Protein AF-A0AAF1C5L7-F1 (afdb_monomer_lite)

Structure (mmCIF, N/CA/C/O backbone):
data_AF-A0AAF1C5L7-F1
#
_entry.id   AF-A0AAF1C5L7-F1
#
loop_
_atom_site.group_PDB
_atom_site.id
_atom_site.type_symbol
_atom_site.label_atom_id
_atom_site.label_alt_id
_atom_site.label_comp_id
_atom_site.label_asym_id
_atom_site.label_entity_id
_atom_site.label_seq_id
_atom_site.pdbx_PDB_ins_code
_atom_site.Cartn_x
_atom_site.Cartn_y
_atom_site.Cartn_z
_atom_site.occupancy
_atom_site.B_iso_or_equiv
_atom_site.auth_seq_id
_atom_site.auth_comp_id
_atom_site.auth_asym_id
_atom_site.auth_atom_id
_atom_site.pdbx_PDB_model_num
ATOM 1 N N . MET A 1 1 ? -13.880 11.713 33.605 1.00 34.78 1 MET A N 1
ATOM 2 C CA . MET A 1 1 ? -14.494 11.224 32.348 1.00 34.78 1 MET A CA 1
ATOM 3 C C . MET A 1 1 ? -14.586 9.709 32.441 1.00 34.78 1 MET A C 1
ATOM 5 O O . MET A 1 1 ? -13.653 9.141 33.002 1.00 34.78 1 MET A O 1
ATOM 9 N N . PRO A 1 2 ? -15.668 9.052 31.984 1.00 37.34 2 PRO A N 1
ATOM 10 C CA . PRO A 1 2 ? -15.727 7.595 31.983 1.00 37.34 2 PRO A CA 1
ATOM 11 C C . PRO A 1 2 ? -14.591 7.070 31.103 1.00 37.34 2 PRO A C 1
ATOM 13 O O . PRO A 1 2 ? -14.470 7.461 29.943 1.00 37.34 2 PRO A O 1
ATOM 16 N N . SER A 1 3 ? -13.732 6.244 31.689 1.00 38.84 3 SER A N 1
ATOM 17 C CA . SER A 1 3 ? -12.714 5.485 30.974 1.00 38.84 3 SER A CA 1
ATOM 18 C C . SER A 1 3 ? -13.439 4.368 30.230 1.00 38.84 3 SER A C 1
ATOM 20 O O . SER A 1 3 ? -13.769 3.340 30.820 1.00 38.84 3 SER A O 1
ATOM 22 N N . TYR A 1 4 ? -13.784 4.598 28.966 1.00 52.97 4 TYR A N 1
ATOM 23 C CA . TYR A 1 4 ? -14.197 3.506 28.096 1.00 52.97 4 TYR A CA 1
ATOM 24 C C . TYR A 1 4 ? -12.929 2.719 27.767 1.00 52.97 4 TYR A C 1
ATOM 26 O O . TYR A 1 4 ? -12.034 3.242 27.103 1.00 52.97 4 TYR A O 1
ATOM 34 N N . ALA A 1 5 ? -12.811 1.502 28.298 1.00 55.19 5 ALA A N 1
ATOM 35 C CA . ALA A 1 5 ? -11.724 0.603 27.942 1.00 55.19 5 ALA A CA 1
ATOM 36 C C . ALA A 1 5 ? -11.923 0.186 26.477 1.00 55.19 5 ALA A C 1
ATOM 38 O O . ALA A 1 5 ? -12.687 -0.724 26.178 1.00 55.19 5 ALA A O 1
ATOM 39 N N . GLN A 1 6 ? -11.291 0.916 25.561 1.00 70.12 6 GLN A N 1
ATOM 40 C CA . GLN A 1 6 ? -11.393 0.671 24.125 1.00 70.12 6 GLN A CA 1
ATOM 41 C C . GLN A 1 6 ? -10.757 -0.685 23.816 1.00 70.12 6 GLN A C 1
ATOM 43 O O . GLN A 1 6 ? -9.596 -0.917 24.158 1.00 70.12 6 GLN A O 1
ATOM 48 N N . SER A 1 7 ? -11.514 -1.588 23.191 1.00 73.50 7 SER A N 1
ATOM 49 C CA . SER A 1 7 ? -11.036 -2.941 22.907 1.00 73.50 7 SER A CA 1
ATOM 50 C C . SER A 1 7 ? -11.344 -3.383 21.478 1.00 73.50 7 SER A C 1
ATOM 52 O O . SER A 1 7 ? -12.340 -2.992 20.858 1.00 73.50 7 SER A O 1
ATOM 54 N N . VAL A 1 8 ? -10.458 -4.220 20.937 1.00 76.06 8 VAL A N 1
ATOM 55 C CA . VAL A 1 8 ? -10.750 -5.017 19.745 1.00 76.06 8 VAL A CA 1
ATOM 56 C C . VAL A 1 8 ? -11.641 -6.161 20.193 1.00 76.06 8 VAL A C 1
ATOM 58 O O . VAL A 1 8 ? -11.248 -6.958 21.040 1.00 76.06 8 VAL A O 1
ATOM 61 N N . ILE A 1 9 ? -12.826 -6.250 19.598 1.00 79.00 9 ILE A N 1
ATOM 62 C CA . ILE A 1 9 ? -13.784 -7.325 19.869 1.00 79.00 9 ILE A CA 1
ATOM 63 C C . ILE A 1 9 ? -13.274 -8.631 19.249 1.00 79.00 9 ILE A C 1
ATOM 65 O O . ILE A 1 9 ? -13.389 -9.689 19.854 1.00 79.00 9 ILE A O 1
ATOM 69 N N . GLY A 1 10 ? -12.703 -8.546 18.041 1.00 83.75 10 GLY A N 1
ATOM 70 C CA . GLY A 1 10 ? -12.151 -9.664 17.275 1.00 83.75 10 GLY A CA 1
ATOM 71 C C . GLY A 1 10 ? -12.496 -9.575 15.787 1.00 83.75 10 GLY A C 1
ATOM 72 O O . GLY A 1 10 ? -12.878 -8.508 15.285 1.00 83.75 10 GLY A O 1
ATOM 73 N N . VAL A 1 11 ? -12.348 -10.694 15.076 1.00 85.50 11 VAL A N 1
ATOM 74 C CA . VAL A 1 11 ? -12.507 -10.763 13.614 1.00 85.50 11 VAL A CA 1
ATOM 75 C C . VAL A 1 11 ? -13.746 -11.576 13.245 1.00 85.50 11 VAL A C 1
ATOM 77 O O . VAL A 1 11 ? -13.971 -12.652 13.791 1.00 85.50 11 VAL A O 1
ATOM 80 N N . LYS A 1 12 ? -14.558 -11.071 12.312 1.00 85.81 12 LYS A N 1
ATOM 81 C CA . LYS A 1 12 ? -15.685 -11.808 11.719 1.00 85.81 12 LYS A CA 1
ATOM 82 C C . LYS A 1 12 ? -15.909 -11.374 10.277 1.00 85.81 12 LYS A C 1
ATOM 84 O O . LYS A 1 12 ? -15.857 -10.181 9.981 1.00 85.81 12 LYS A O 1
ATOM 89 N N . ASP A 1 13 ? -16.159 -12.321 9.374 1.00 86.12 13 ASP A N 1
ATOM 90 C CA . ASP A 1 13 ? -16.450 -12.063 7.952 1.00 86.12 13 ASP A CA 1
ATOM 91 C C . ASP A 1 13 ? -15.453 -11.090 7.302 1.00 86.12 13 ASP A C 1
ATOM 93 O O . ASP A 1 13 ? -15.838 -10.124 6.623 1.00 86.12 13 ASP A O 1
ATOM 97 N N . ASN A 1 14 ? -14.166 -11.322 7.580 1.00 84.62 14 ASN A N 1
ATOM 98 C CA . ASN A 1 14 ? -13.047 -10.515 7.109 1.00 84.62 14 ASN A CA 1
ATOM 99 C C . ASN A 1 14 ? -13.075 -9.040 7.558 1.00 84.62 14 ASN A C 1
ATOM 101 O O . ASN A 1 14 ? -12.669 -8.128 6.830 1.00 84.62 14 ASN A O 1
ATOM 105 N N . LYS A 1 15 ? -13.614 -8.783 8.750 1.00 88.12 15 LYS A N 1
ATOM 106 C CA . LYS A 1 15 ? -13.676 -7.451 9.351 1.00 88.12 15 LYS A CA 1
ATOM 107 C C . LYS A 1 15 ? -13.184 -7.502 10.786 1.00 88.12 15 LYS A C 1
ATOM 109 O O . LYS A 1 15 ? -13.557 -8.407 11.527 1.00 88.12 15 LYS A O 1
ATOM 114 N N . VAL A 1 16 ? -12.397 -6.502 11.173 1.00 89.88 16 VAL A N 1
ATOM 115 C CA . VAL A 1 16 ? -12.038 -6.261 12.577 1.00 89.88 16 VAL A CA 1
ATOM 116 C C . VAL A 1 16 ? -13.094 -5.355 13.181 1.00 89.88 16 VAL A C 1
ATOM 118 O O . VAL A 1 16 ? -13.446 -4.331 12.588 1.00 89.88 16 VAL A O 1
ATOM 121 N N . TYR A 1 17 ? -13.596 -5.727 14.350 1.00 91.12 17 TYR A N 1
ATOM 122 C CA . TYR A 1 17 ? -14.575 -4.942 15.086 1.00 91.12 17 TYR A CA 1
ATOM 123 C C . TYR A 1 17 ? -13.945 -4.329 16.335 1.00 91.12 17 TYR A C 1
ATOM 125 O O . TYR A 1 17 ? -13.228 -5.002 17.073 1.00 91.12 17 TYR A O 1
ATOM 133 N N . PHE A 1 18 ? -14.256 -3.058 16.574 1.00 91.50 18 PHE A N 1
ATOM 134 C CA . PHE A 1 18 ? -13.851 -2.294 17.753 1.00 91.50 18 PHE A CA 1
ATOM 135 C C . PHE A 1 18 ? -15.106 -1.897 18.531 1.00 91.50 18 PHE A C 1
ATOM 137 O O . PHE A 1 18 ? -16.104 -1.517 17.905 1.00 91.50 18 PHE A O 1
ATOM 144 N N . ASN A 1 19 ? -15.068 -1.972 19.862 1.00 89.94 19 ASN A N 1
ATOM 145 C CA . ASN A 1 19 ? -16.135 -1.454 20.721 1.00 89.94 19 ASN A CA 1
ATOM 146 C C . ASN A 1 19 ? -15.632 -0.340 21.637 1.00 89.94 19 ASN A C 1
ATOM 148 O O . ASN A 1 19 ? -14.444 -0.013 21.659 1.00 89.94 19 ASN A O 1
ATOM 152 N N . ASP A 1 20 ? -16.585 0.205 22.397 1.00 88.56 20 ASP A N 1
ATOM 153 C CA . ASP A 1 20 ? -16.345 1.145 23.487 1.00 88.56 20 ASP A CA 1
ATOM 154 C C . ASP A 1 20 ? -15.491 2.346 23.031 1.00 88.56 20 ASP A C 1
ATOM 156 O O . ASP A 1 20 ? -14.746 2.965 23.789 1.00 88.56 20 ASP A O 1
ATOM 160 N N . LEU A 1 21 ? -15.633 2.699 21.749 1.00 91.25 21 LEU A N 1
ATOM 161 C CA . LEU A 1 21 ? -15.127 3.933 21.175 1.00 91.25 21 LEU A CA 1
ATOM 162 C C . LEU A 1 21 ? -16.041 5.091 21.576 1.00 91.25 21 LEU A C 1
ATOM 164 O O . LEU A 1 21 ? -17.216 4.905 21.897 1.00 91.25 21 LEU A O 1
ATOM 168 N N . ILE A 1 22 ? -15.522 6.313 21.501 1.00 91.50 22 ILE A N 1
ATOM 169 C CA . ILE A 1 22 ? -16.333 7.507 21.730 1.00 91.50 22 ILE A CA 1
ATOM 170 C C . ILE A 1 22 ? -17.386 7.579 20.607 1.00 91.50 22 ILE A C 1
ATOM 172 O O . ILE A 1 22 ? -17.013 7.564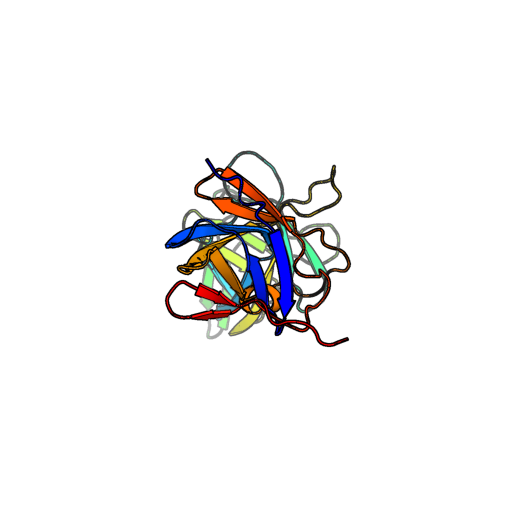 19.427 1.00 91.50 22 ILE A O 1
ATOM 176 N N . PRO A 1 23 ? -18.693 7.634 20.932 1.00 92.75 23 PRO A N 1
ATOM 177 C CA . PRO A 1 23 ? -19.747 7.683 19.927 1.00 92.75 23 PRO A CA 1
ATOM 178 C C . PRO A 1 23 ? -19.567 8.825 18.927 1.00 92.75 23 PRO A C 1
ATOM 180 O O . PRO A 1 23 ? -19.085 9.902 19.278 1.00 92.75 23 PRO A O 1
ATOM 183 N N . GLU A 1 24 ? -19.961 8.579 17.676 1.00 91.56 24 GLU A N 1
ATOM 184 C CA . GLU A 1 24 ? -19.929 9.554 16.571 1.00 91.56 24 GLU A CA 1
ATOM 185 C C . GLU A 1 24 ? -18.549 10.163 16.257 1.00 91.56 24 GLU A C 1
ATOM 187 O O . GLU A 1 24 ? -18.449 11.100 15.464 1.00 91.56 24 GLU A O 1
ATOM 192 N N . THR A 1 25 ? -17.476 9.613 16.828 1.00 93.50 25 THR A N 1
ATOM 193 C CA . THR A 1 25 ? -16.109 10.122 16.678 1.00 93.50 25 THR A CA 1
ATOM 194 C C . THR A 1 25 ? -15.377 9.451 15.517 1.00 93.50 25 THR A C 1
ATOM 196 O O . THR A 1 25 ? -15.570 8.264 15.229 1.00 93.50 25 THR A O 1
ATOM 199 N N . GLU A 1 26 ? -14.523 10.221 14.842 1.00 95.31 26 GLU A N 1
ATOM 200 C CA . GLU A 1 26 ? -13.643 9.725 13.786 1.00 95.31 26 GLU A CA 1
ATOM 201 C C . GLU A 1 26 ? -12.348 9.136 14.351 1.00 95.31 26 GLU A C 1
ATOM 203 O O . GLU A 1 26 ? -11.715 9.686 15.254 1.00 95.31 26 GLU A O 1
ATOM 208 N N . TYR A 1 27 ? -11.928 8.031 13.748 1.00 94.38 27 TYR A N 1
ATOM 209 C CA . TYR A 1 27 ? -10.702 7.313 14.053 1.00 94.38 27 TYR A CA 1
ATOM 210 C C . TYR A 1 27 ? -9.917 7.049 12.769 1.00 94.38 27 TYR A C 1
ATOM 212 O O . TYR A 1 27 ? -10.459 7.049 11.659 1.00 94.38 27 TYR A O 1
ATOM 220 N N . LYS A 1 28 ? -8.625 6.783 12.923 1.00 92.38 28 LYS A N 1
ATOM 221 C CA . LYS A 1 28 ? -7.739 6.337 11.849 1.00 92.38 28 LYS A CA 1
ATOM 222 C C . LYS A 1 28 ? -7.158 4.985 12.239 1.00 92.38 28 LYS A C 1
ATOM 224 O O . LYS A 1 28 ? -6.732 4.805 13.373 1.00 92.38 28 LYS A O 1
ATOM 229 N N . VAL A 1 29 ? -7.137 4.046 11.310 1.00 89.00 29 VAL A N 1
ATOM 230 C CA . VAL A 1 29 ? -6.348 2.8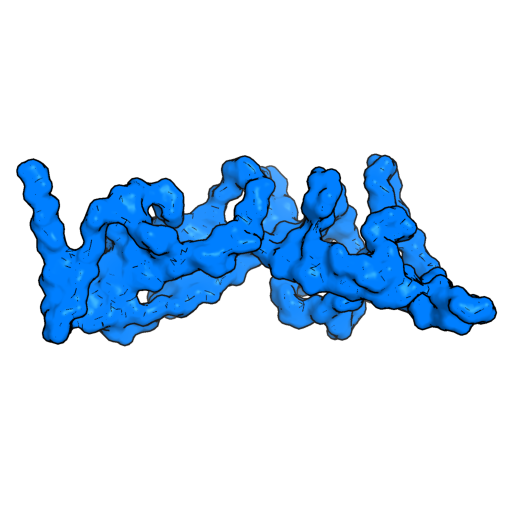22 11.421 1.00 89.00 29 VAL A CA 1
ATOM 231 C C . VAL A 1 29 ? -5.113 2.994 10.566 1.00 89.00 29 VAL A C 1
ATOM 233 O O . VAL A 1 29 ? -5.234 3.255 9.370 1.00 89.00 29 VAL A O 1
ATOM 236 N N . GLU A 1 30 ? -3.954 2.824 11.179 1.00 85.69 30 GLU A N 1
ATOM 237 C CA . GLU A 1 30 ? -2.668 2.769 10.504 1.00 85.69 30 GLU A CA 1
ATOM 238 C C . GLU A 1 30 ? -2.182 1.325 10.460 1.00 85.69 30 GLU A C 1
ATOM 240 O O . GLU A 1 30 ? -2.202 0.625 11.471 1.00 85.69 30 GLU A O 1
ATOM 245 N N . GLN A 1 31 ? -1.750 0.888 9.283 1.00 79.06 31 GLN A N 1
ATOM 246 C CA . GLN A 1 31 ? -0.975 -0.331 9.099 1.00 79.06 31 GLN A CA 1
ATOM 247 C C . GLN A 1 31 ? 0.411 0.078 8.615 1.00 79.06 31 GLN A C 1
ATOM 249 O O . GLN A 1 31 ? 0.532 0.605 7.506 1.00 79.06 31 GLN A O 1
ATOM 254 N N . THR A 1 32 ? 1.440 -0.163 9.422 1.00 74.12 32 THR A N 1
ATOM 255 C CA . THR A 1 32 ? 2.833 0.012 8.989 1.00 74.12 32 THR A CA 1
ATOM 256 C C . THR A 1 32 ? 3.352 -1.256 8.315 1.00 74.12 32 THR A C 1
ATOM 258 O O . THR A 1 32 ? 2.782 -2.342 8.479 1.00 74.12 32 THR A O 1
ATOM 261 N N . GLY A 1 33 ? 4.423 -1.131 7.527 1.00 65.38 33 GLY A N 1
ATOM 262 C CA . GLY A 1 33 ? 4.977 -2.275 6.798 1.00 65.38 33 GLY A CA 1
ATOM 263 C C . GLY A 1 33 ? 4.125 -2.696 5.595 1.00 65.38 33 GLY A C 1
ATOM 264 O O . GLY A 1 33 ? 4.262 -3.812 5.105 1.00 65.38 33 GLY A O 1
ATOM 265 N N . TYR A 1 34 ? 3.212 -1.839 5.129 1.00 67.94 34 TYR A N 1
ATOM 266 C CA . TYR A 1 34 ? 2.314 -2.146 4.021 1.00 67.94 34 TYR A CA 1
ATOM 267 C C . TYR A 1 34 ? 3.064 -2.178 2.680 1.00 67.94 34 TYR A C 1
ATOM 269 O O . TYR A 1 34 ? 3.765 -1.228 2.319 1.00 67.94 34 TYR A O 1
ATOM 277 N N . ILE A 1 35 ? 2.841 -3.249 1.912 1.00 65.94 35 ILE A N 1
ATOM 278 C CA . ILE A 1 35 ? 3.377 -3.431 0.559 1.00 65.94 35 ILE A CA 1
ATOM 279 C C . ILE A 1 35 ? 2.395 -2.811 -0.432 1.00 65.94 35 ILE A C 1
ATOM 281 O O . ILE A 1 35 ? 1.227 -3.206 -0.515 1.00 65.94 35 ILE A O 1
ATOM 285 N N . LYS A 1 36 ? 2.859 -1.820 -1.194 1.00 67.56 36 LYS A N 1
ATOM 286 C CA . LYS A 1 36 ? 2.067 -1.249 -2.288 1.00 67.56 36 LYS A CA 1
ATOM 287 C C . LYS A 1 36 ? 2.253 -2.134 -3.516 1.00 67.56 36 LYS A C 1
ATOM 289 O O . LYS A 1 36 ? 3.352 -2.611 -3.767 1.00 67.56 36 LYS A O 1
ATOM 294 N N . THR A 1 37 ? 1.188 -2.345 -4.281 1.00 70.00 37 THR A N 1
ATOM 295 C CA . THR A 1 37 ? 1.230 -3.130 -5.520 1.00 70.00 37 THR A CA 1
ATOM 296 C C . THR A 1 37 ? 0.567 -2.356 -6.642 1.00 70.00 37 THR A C 1
ATOM 298 O O . THR A 1 37 ? -0.441 -1.678 -6.413 1.00 70.00 37 THR A O 1
ATOM 301 N N . ARG A 1 38 ? 1.084 -2.470 -7.863 1.00 73.69 38 ARG A N 1
ATOM 302 C CA . ARG A 1 38 ? 0.489 -1.821 -9.034 1.00 73.69 38 ARG A CA 1
ATOM 303 C C . ARG A 1 38 ? 0.696 -2.665 -10.274 1.00 73.69 38 ARG A C 1
ATOM 305 O O . ARG A 1 38 ? 1.798 -3.129 -10.535 1.00 73.69 38 ARG A O 1
ATOM 312 N N . THR A 1 39 ? -0.364 -2.771 -11.061 1.00 80.81 39 THR A N 1
ATOM 313 C CA . THR A 1 39 ? -0.285 -3.273 -12.425 1.00 80.81 39 THR A CA 1
ATOM 314 C C . THR A 1 39 ? 0.130 -2.133 -13.347 1.00 80.81 39 THR A C 1
ATOM 316 O O . THR A 1 39 ? -0.511 -1.080 -13.388 1.00 80.81 39 THR A O 1
ATOM 319 N N . VAL A 1 40 ? 1.230 -2.336 -14.051 1.00 84.00 40 VAL A N 1
ATOM 320 C CA . VAL A 1 40 ? 1.848 -1.390 -14.976 1.00 84.00 40 VAL A CA 1
ATOM 321 C C . VAL A 1 40 ? 2.025 -2.071 -16.324 1.00 84.00 40 VAL A C 1
ATOM 323 O O . VAL A 1 40 ? 2.074 -3.293 -16.410 1.00 84.00 40 VAL A O 1
ATOM 326 N N . THR A 1 41 ? 2.052 -1.299 -17.402 1.00 89.62 41 THR A N 1
ATOM 327 C CA . THR A 1 41 ? 2.230 -1.831 -18.758 1.00 89.62 41 THR A CA 1
ATOM 328 C C . THR A 1 41 ? 3.410 -1.133 -19.394 1.00 89.62 41 THR A C 1
ATOM 330 O O . THR A 1 41 ? 3.534 0.089 -19.286 1.00 89.62 41 THR A O 1
ATOM 333 N N . ALA A 1 42 ? 4.290 -1.928 -19.988 1.00 89.50 42 ALA A N 1
ATOM 334 C CA . ALA A 1 42 ? 5.428 -1.423 -20.722 1.00 89.50 42 ALA A CA 1
ATOM 335 C C . ALA A 1 42 ? 4.976 -0.758 -22.023 1.00 89.50 42 ALA A C 1
ATOM 337 O O . ALA A 1 42 ? 3.947 -1.113 -22.602 1.00 89.50 42 ALA A O 1
ATOM 338 N N . ASP A 1 43 ? 5.746 0.212 -22.490 1.00 90.12 43 ASP A N 1
ATOM 339 C CA . ASP A 1 43 ? 5.545 0.787 -23.809 1.00 90.12 43 ASP A CA 1
ATOM 340 C C . ASP A 1 43 ? 6.061 -0.148 -24.920 1.00 90.12 43 ASP A C 1
ATOM 342 O O . ASP A 1 43 ? 6.490 -1.283 -24.689 1.00 90.12 43 ASP A O 1
ATOM 346 N N . GLN A 1 44 ? 6.016 0.341 -26.156 1.00 90.00 44 GLN A N 1
ATOM 347 C CA . GLN A 1 44 ? 6.489 -0.362 -27.347 1.00 90.00 44 GLN A CA 1
ATOM 348 C C . GLN A 1 44 ? 7.991 -0.702 -27.360 1.00 90.00 44 GLN A C 1
ATOM 350 O O . GLN A 1 44 ? 8.418 -1.494 -28.195 1.00 90.00 44 GLN A O 1
ATOM 355 N N . CYS A 1 45 ? 8.788 -0.122 -26.461 1.00 86.81 45 CYS A N 1
ATOM 356 C CA . CYS A 1 45 ? 10.205 -0.432 -26.283 1.00 86.81 45 CYS A CA 1
ATOM 357 C C . CYS A 1 45 ? 10.479 -1.291 -25.038 1.00 86.81 45 CYS A C 1
ATOM 359 O O . CYS A 1 45 ? 11.643 -1.528 -24.719 1.00 86.81 45 CYS A O 1
ATOM 361 N N . GLY A 1 46 ? 9.448 -1.735 -24.311 1.00 86.75 46 GLY A N 1
ATOM 362 C CA . GLY A 1 46 ? 9.641 -2.450 -23.049 1.00 86.75 46 GLY A CA 1
ATOM 363 C C . GLY A 1 46 ? 9.999 -1.525 -21.876 1.00 86.75 46 GLY A C 1
ATOM 364 O O . GLY A 1 46 ? 10.553 -1.985 -20.882 1.00 86.75 46 GLY A O 1
ATOM 365 N N . LEU A 1 47 ? 9.708 -0.220 -21.964 1.00 86.38 47 LEU A N 1
ATOM 366 C CA . LEU A 1 47 ? 9.943 0.739 -20.882 1.00 86.38 47 LEU A CA 1
ATOM 367 C C . LEU A 1 47 ? 8.654 0.974 -20.087 1.00 86.38 47 LEU A C 1
ATOM 369 O O . LEU A 1 47 ? 7.612 1.329 -20.637 1.00 86.38 47 LEU A O 1
ATOM 373 N N . ILE A 1 48 ? 8.719 0.830 -18.767 1.00 85.56 48 ILE A N 1
ATOM 374 C CA . ILE A 1 48 ? 7.609 1.150 -17.867 1.00 85.56 48 ILE A CA 1
ATOM 375 C C . ILE A 1 48 ? 7.820 2.554 -17.304 1.00 85.56 48 ILE A C 1
ATOM 377 O O . ILE A 1 48 ? 8.858 2.837 -16.713 1.00 85.56 48 ILE A O 1
ATOM 381 N N . LYS A 1 49 ? 6.809 3.422 -17.425 1.00 85.38 49 LYS A N 1
ATOM 382 C CA . LYS A 1 49 ? 6.764 4.743 -16.778 1.00 85.38 49 LYS A CA 1
ATOM 383 C C . LYS A 1 49 ? 5.748 4.739 -15.637 1.00 85.38 49 LYS A C 1
ATOM 385 O O . LYS A 1 49 ? 4.584 4.399 -15.837 1.00 85.38 49 LYS A O 1
ATOM 390 N N . MET A 1 50 ? 6.154 5.197 -14.459 1.00 78.88 50 MET A N 1
ATOM 391 C CA . MET A 1 50 ? 5.297 5.308 -13.274 1.00 78.88 50 MET A CA 1
ATOM 392 C C . MET A 1 50 ? 5.351 6.719 -12.692 1.00 78.88 50 MET A C 1
ATOM 394 O O . MET A 1 50 ? 6.349 7.418 -12.845 1.00 78.88 50 MET A O 1
ATOM 398 N N . SER A 1 51 ? 4.280 7.147 -12.018 1.00 73.31 51 SER A N 1
ATOM 399 C CA . SER A 1 51 ? 4.272 8.430 -11.299 1.00 73.31 51 SER A CA 1
ATOM 400 C C . SER A 1 51 ? 5.288 8.404 -10.162 1.00 73.31 51 SER A C 1
ATOM 402 O O . SER A 1 51 ? 5.441 7.358 -9.535 1.00 73.31 51 SER A O 1
ATOM 404 N N . ASN A 1 52 ? 5.921 9.541 -9.866 1.00 60.78 52 ASN A N 1
ATOM 405 C CA . ASN A 1 52 ? 6.786 9.733 -8.698 1.00 60.78 52 ASN A CA 1
ATOM 406 C C . ASN A 1 52 ? 6.040 10.277 -7.459 1.00 60.78 52 ASN A C 1
ATOM 408 O O . ASN A 1 52 ? 6.553 10.183 -6.348 1.00 60.78 52 ASN A O 1
ATOM 412 N N . THR A 1 53 ? 4.818 10.800 -7.623 1.00 55.44 53 THR A N 1
ATOM 413 C CA . THR A 1 53 ? 3.961 11.304 -6.526 1.00 55.44 53 THR A CA 1
ATOM 414 C C . THR A 1 53 ? 3.284 10.195 -5.732 1.00 55.44 53 THR A C 1
ATOM 416 O O . THR A 1 53 ? 2.592 10.448 -4.748 1.00 55.44 53 THR A O 1
ATOM 419 N N . ASP A 1 54 ? 3.487 8.953 -6.155 1.00 52.16 54 ASP A N 1
ATOM 420 C CA . ASP A 1 54 ? 2.900 7.751 -5.593 1.00 52.16 54 ASP A CA 1
ATOM 421 C C . ASP A 1 54 ? 3.520 7.368 -4.235 1.00 52.16 54 ASP A C 1
ATOM 423 O O . ASP A 1 54 ? 3.743 6.190 -4.003 1.00 52.16 54 ASP A O 1
ATOM 427 N N . SER A 1 55 ? 3.753 8.332 -3.330 1.00 44.84 55 SER A N 1
ATOM 428 C CA . SER A 1 55 ? 4.277 8.159 -1.961 1.00 44.84 55 SER A CA 1
ATOM 429 C C . SER A 1 55 ? 5.231 6.976 -1.846 1.00 44.84 55 SER A C 1
ATOM 431 O O . SER A 1 55 ? 4.954 5.996 -1.162 1.00 44.84 55 SER A O 1
ATOM 433 N N . TYR A 1 56 ? 6.331 7.057 -2.576 1.00 49.78 56 TYR A N 1
ATOM 434 C CA . TYR A 1 56 ? 7.496 6.252 -2.267 1.00 49.78 56 TYR A CA 1
ATOM 435 C C . TYR A 1 56 ? 8.266 7.023 -1.195 1.00 49.78 56 TYR A C 1
ATOM 437 O O . TYR A 1 56 ? 8.292 8.259 -1.265 1.00 49.78 56 TYR A O 1
ATOM 445 N N . PRO A 1 57 ? 8.922 6.372 -0.229 1.00 39.22 57 PRO A N 1
ATOM 446 C CA . PRO A 1 57 ? 9.850 7.051 0.670 1.00 39.22 57 PRO A CA 1
ATOM 447 C C . PRO A 1 57 ? 11.125 7.487 -0.087 1.00 39.22 57 PRO A C 1
ATOM 449 O O . PRO A 1 57 ? 12.233 7.179 0.311 1.00 39.22 57 PRO A O 1
ATOM 452 N N . ILE A 1 58 ? 11.000 8.167 -1.233 1.00 39.97 58 ILE A N 1
ATOM 453 C CA . ILE A 1 58 ? 12.113 8.546 -2.120 1.00 39.97 58 ILE A CA 1
ATOM 454 C C . ILE A 1 58 ? 12.843 9.809 -1.635 1.00 39.97 58 ILE A C 1
ATOM 456 O O . ILE A 1 58 ? 13.870 10.171 -2.198 1.00 39.97 58 ILE A O 1
ATOM 460 N N . LEU A 1 59 ? 12.383 10.494 -0.584 1.00 34.66 59 LEU A N 1
ATOM 461 C CA . LEU A 1 59 ? 12.940 11.800 -0.223 1.00 34.66 59 LEU A CA 1
ATOM 462 C C . LEU A 1 59 ? 13.216 11.927 1.274 1.00 34.66 59 LEU A C 1
ATOM 464 O O . LEU A 1 59 ? 12.369 12.388 2.031 1.00 34.66 59 LEU A O 1
ATOM 468 N N . ASN A 1 60 ? 14.416 11.534 1.694 1.00 31.03 60 ASN A N 1
ATOM 469 C CA . ASN A 1 60 ? 15.519 12.447 2.026 1.00 31.03 60 ASN A CA 1
ATOM 470 C C . ASN A 1 60 ? 16.522 11.703 2.915 1.00 31.03 60 ASN A C 1
ATOM 472 O O . ASN A 1 60 ? 16.153 11.193 3.965 1.00 31.03 60 ASN A O 1
ATOM 476 N N . SER A 1 61 ? 17.790 11.708 2.496 1.00 32.19 61 SER A N 1
ATOM 477 C CA . SER A 1 61 ? 18.971 11.218 3.226 1.00 32.19 61 SER A CA 1
ATOM 478 C C . SER A 1 61 ? 18.981 9.727 3.595 1.00 32.19 61 SER A C 1
ATOM 480 O O . SER A 1 61 ? 18.717 9.373 4.737 1.00 32.19 61 SER A O 1
ATOM 482 N N . GLY A 1 62 ? 19.365 8.854 2.664 1.00 34.91 62 GLY A N 1
ATOM 483 C CA . GLY A 1 62 ? 19.652 7.448 2.977 1.00 34.91 62 GLY A CA 1
ATOM 484 C C . GLY A 1 62 ? 19.631 6.575 1.733 1.00 34.91 62 GLY A C 1
ATOM 485 O O . GLY A 1 62 ? 18.822 6.803 0.842 1.00 34.91 62 GLY A O 1
ATOM 486 N N . ASN A 1 63 ? 20.577 5.651 1.632 1.00 44.59 63 ASN A N 1
ATOM 487 C CA . ASN A 1 63 ? 20.823 4.832 0.453 1.00 44.59 63 ASN A CA 1
ATOM 488 C C . ASN A 1 63 ? 19.898 3.604 0.459 1.00 44.59 63 ASN A C 1
ATOM 490 O O . ASN A 1 63 ? 19.618 3.078 1.525 1.00 44.59 63 ASN A O 1
ATOM 494 N N . TYR A 1 64 ? 19.544 3.118 -0.734 1.00 41.91 64 TYR A N 1
ATOM 495 C CA . TYR A 1 64 ? 18.850 1.849 -1.013 1.00 41.91 64 TYR A CA 1
ATOM 496 C C . TYR A 1 64 ? 17.322 1.828 -0.825 1.00 41.91 64 TYR A C 1
ATOM 498 O O . TYR A 1 64 ? 16.767 2.185 0.209 1.00 41.91 64 TYR A O 1
ATOM 506 N N . GLN A 1 65 ? 16.629 1.375 -1.868 1.00 48.41 65 GLN A N 1
ATOM 507 C CA . GLN A 1 65 ? 15.277 0.826 -1.773 1.00 48.41 65 GLN A CA 1
ATOM 508 C C . GLN A 1 65 ? 15.276 -0.527 -2.499 1.00 48.41 65 GLN A C 1
ATOM 510 O O . GLN A 1 65 ? 16.064 -0.712 -3.428 1.00 48.41 65 GLN A O 1
ATOM 515 N N . ASP A 1 66 ? 14.397 -1.446 -2.086 1.00 49.47 66 ASP A N 1
ATOM 516 C CA . ASP A 1 66 ? 14.286 -2.801 -2.652 1.00 49.47 66 ASP A CA 1
ATOM 517 C C . ASP A 1 66 ? 12.921 -3.009 -3.320 1.00 49.47 66 ASP A C 1
ATOM 519 O O . ASP A 1 66 ? 11.864 -2.691 -2.761 1.00 49.47 66 ASP A O 1
ATOM 523 N N . LEU A 1 67 ? 12.936 -3.419 -4.593 1.00 50.84 67 LEU A N 1
ATOM 524 C CA . LEU A 1 67 ? 11.747 -3.495 -5.440 1.00 50.84 67 LEU A CA 1
ATOM 525 C C . LEU A 1 67 ? 11.674 -4.915 -5.920 1.00 50.84 67 LEU A C 1
ATOM 527 O O . LEU A 1 67 ? 12.607 -5.477 -6.488 1.00 50.84 67 LEU A O 1
ATOM 531 N N . TYR A 1 68 ? 10.528 -5.504 -5.643 1.00 52.50 68 TYR A N 1
ATOM 532 C CA . TYR A 1 68 ? 10.342 -6.917 -5.827 1.00 52.50 68 TYR A CA 1
ATOM 533 C C . TYR A 1 68 ? 9.489 -7.138 -7.066 1.00 52.50 68 TYR A C 1
ATOM 535 O O . TYR A 1 68 ? 8.305 -6.774 -7.122 1.00 52.50 68 TYR A O 1
ATOM 543 N N . PHE A 1 69 ? 10.103 -7.747 -8.076 1.00 53.25 69 PHE A N 1
ATOM 544 C CA . PHE A 1 69 ? 9.391 -8.258 -9.237 1.00 53.25 69 PHE A CA 1
ATOM 545 C C . PHE A 1 69 ? 8.963 -9.683 -8.944 1.00 53.25 69 PHE A C 1
ATOM 547 O O . PHE A 1 69 ? 9.642 -10.670 -9.218 1.00 53.25 69 PHE A O 1
ATOM 554 N N . LYS A 1 70 ? 7.774 -9.766 -8.371 1.00 47.97 70 LYS A N 1
ATOM 555 C CA . LYS A 1 70 ? 7.232 -11.012 -7.869 1.00 47.97 70 LYS A CA 1
ATOM 556 C C . LYS A 1 70 ? 6.895 -12.052 -8.935 1.00 47.97 70 LYS A C 1
ATOM 558 O O . LYS A 1 70 ? 6.755 -13.222 -8.617 1.00 47.97 70 LYS A O 1
ATOM 563 N N . GLU A 1 71 ? 6.727 -11.649 -10.189 1.00 50.94 71 GLU A N 1
ATOM 564 C CA . GLU A 1 71 ? 6.311 -12.561 -11.264 1.00 50.94 71 GLU A CA 1
ATOM 565 C C . GLU A 1 71 ? 7.255 -13.754 -11.454 1.00 50.94 71 GLU A C 1
ATOM 567 O O . GLU A 1 71 ? 6.816 -14.768 -11.983 1.00 50.94 71 GLU A O 1
ATOM 572 N N . ASN A 1 72 ? 8.487 -13.670 -10.937 1.00 51.28 72 ASN A N 1
ATOM 573 C CA . ASN A 1 72 ? 9.463 -14.758 -10.952 1.00 51.28 72 ASN A CA 1
ATOM 574 C C . ASN A 1 72 ? 10.092 -15.051 -9.571 1.00 51.28 72 ASN A C 1
ATOM 576 O O . ASN A 1 72 ? 11.117 -15.716 -9.510 1.00 51.28 72 ASN A O 1
ATOM 580 N N . ASP A 1 73 ? 9.521 -14.540 -8.477 1.00 52.91 73 ASP A N 1
ATOM 581 C CA . ASP A 1 73 ? 10.062 -14.644 -7.111 1.00 52.91 73 ASP A CA 1
ATOM 582 C C . ASP A 1 73 ? 11.492 -14.076 -6.888 1.00 52.91 73 ASP A C 1
ATOM 584 O O . ASP A 1 73 ? 12.174 -14.465 -5.938 1.00 52.91 73 ASP A O 1
ATOM 588 N N . TYR A 1 74 ? 11.944 -13.104 -7.695 1.00 53.59 74 TYR A N 1
ATOM 589 C CA . TYR A 1 74 ? 13.274 -12.480 -7.563 1.00 53.59 74 TYR A CA 1
ATOM 590 C C . TYR A 1 74 ? 13.246 -11.114 -6.862 1.00 53.59 74 TYR A C 1
ATOM 592 O O . TYR A 1 74 ? 12.423 -10.244 -7.167 1.00 53.59 74 TYR A O 1
ATOM 600 N N . TRP A 1 75 ? 14.193 -10.925 -5.940 1.00 51.47 75 TRP A N 1
ATOM 601 C CA . TRP A 1 75 ? 14.467 -9.657 -5.265 1.00 51.47 75 TRP A CA 1
ATOM 602 C C . TRP A 1 75 ? 15.529 -8.871 -6.011 1.00 51.47 75 TRP A C 1
ATOM 604 O O . TRP A 1 75 ? 16.593 -9.405 -6.303 1.00 51.47 75 TRP A O 1
ATOM 614 N N . TYR A 1 76 ? 15.238 -7.599 -6.270 1.00 55.09 76 TYR A N 1
ATOM 615 C CA . TYR A 1 76 ? 16.194 -6.667 -6.839 1.00 55.09 76 TYR A CA 1
ATOM 616 C C . TYR A 1 76 ? 16.378 -5.510 -5.860 1.00 55.09 76 TYR A C 1
ATOM 618 O O . TYR A 1 76 ? 15.411 -4.848 -5.470 1.00 55.09 76 TYR A O 1
ATOM 626 N N . TYR A 1 77 ? 17.622 -5.276 -5.461 1.00 50.06 77 TYR A N 1
ATOM 627 C CA . TYR A 1 77 ? 18.003 -4.082 -4.717 1.00 50.06 77 TYR A CA 1
ATOM 628 C C . TYR A 1 77 ? 18.466 -3.017 -5.704 1.00 50.06 77 TYR A C 1
ATOM 630 O O . TYR A 1 77 ? 19.051 -3.331 -6.746 1.00 50.06 77 TYR A O 1
ATOM 638 N N . TRP A 1 78 ? 18.217 -1.743 -5.408 1.00 54.12 78 TRP A N 1
ATOM 639 C CA . TRP A 1 78 ? 18.739 -0.685 -6.263 1.00 54.12 78 TRP A CA 1
ATOM 640 C C . TRP A 1 78 ? 19.165 0.561 -5.494 1.00 54.12 78 TRP A C 1
ATOM 642 O O . TRP A 1 78 ? 18.679 0.886 -4.408 1.00 54.12 78 TRP A O 1
ATOM 652 N N . THR A 1 79 ? 20.080 1.296 -6.118 1.00 46.59 79 THR A N 1
ATOM 653 C CA . THR A 1 79 ? 20.539 2.603 -5.654 1.00 46.59 79 THR A CA 1
ATOM 654 C C . THR A 1 79 ? 19.850 3.678 -6.486 1.00 46.59 79 THR A C 1
ATOM 656 O O . THR A 1 79 ? 19.827 3.615 -7.713 1.00 46.59 79 THR A O 1
ATOM 659 N N . ASN A 1 80 ? 19.242 4.664 -5.831 1.00 50.75 80 ASN A N 1
ATOM 660 C CA . ASN A 1 80 ? 18.589 5.781 -6.506 1.00 50.75 80 ASN A CA 1
ATOM 661 C C . ASN A 1 80 ? 19.628 6.640 -7.252 1.00 50.75 80 ASN A C 1
ATOM 663 O O . ASN A 1 80 ? 20.443 7.308 -6.615 1.00 50.75 80 ASN A O 1
ATOM 667 N N . TYR A 1 81 ? 19.585 6.655 -8.586 1.00 53.56 81 TYR A N 1
ATOM 668 C CA . TYR A 1 81 ? 20.397 7.555 -9.404 1.00 53.56 81 TYR A CA 1
ATOM 669 C C . TYR A 1 81 ? 19.552 8.756 -9.840 1.00 53.56 81 TYR A C 1
ATOM 671 O O . TYR A 1 81 ? 18.868 8.723 -10.860 1.00 53.56 81 TYR A O 1
ATOM 679 N N . THR A 1 82 ? 19.605 9.839 -9.063 1.00 55.56 82 THR A N 1
ATOM 680 C CA . THR A 1 82 ? 19.044 11.148 -9.456 1.00 55.56 82 THR A CA 1
ATOM 681 C C . THR A 1 82 ? 19.996 11.959 -10.341 1.00 55.56 82 THR A C 1
ATOM 683 O O . THR A 1 82 ? 19.660 13.061 -10.773 1.00 55.56 82 THR A O 1
ATOM 686 N N . ASP A 1 83 ? 21.205 11.453 -10.587 1.00 61.75 83 ASP A N 1
ATOM 687 C CA . ASP A 1 83 ? 22.213 12.094 -11.428 1.00 61.75 83 ASP A CA 1
ATOM 688 C C . ASP A 1 83 ? 21.935 11.825 -12.914 1.00 61.75 83 ASP A C 1
ATOM 690 O O . ASP A 1 83 ? 22.509 10.939 -13.542 1.00 61.75 83 ASP A O 1
ATOM 694 N N . LEU A 1 84 ? 21.039 12.628 -13.487 1.00 64.06 84 LEU A N 1
ATOM 695 C CA . LEU A 1 84 ? 20.647 12.539 -14.897 1.00 64.06 84 LEU A CA 1
ATOM 696 C C . LEU A 1 84 ? 21.771 12.915 -15.877 1.00 64.06 84 LEU A C 1
ATOM 698 O O . LEU A 1 84 ? 21.606 12.729 -17.081 1.00 64.06 84 LEU A O 1
ATOM 702 N N . THR A 1 85 ? 22.886 13.462 -15.380 1.00 68.19 85 THR A N 1
ATOM 703 C CA . THR A 1 85 ? 24.041 13.830 -16.210 1.00 68.19 85 THR A CA 1
ATOM 704 C C . THR A 1 85 ? 24.859 12.592 -16.541 1.00 68.19 85 THR A C 1
ATOM 706 O O . THR A 1 85 ? 25.205 12.372 -17.699 1.00 68.19 85 THR A O 1
ATOM 709 N N . ASN A 1 86 ? 25.133 11.768 -15.530 1.00 62.41 86 ASN A N 1
ATOM 710 C CA . ASN A 1 86 ? 25.873 10.520 -15.700 1.00 62.41 86 ASN A CA 1
ATOM 711 C C . ASN A 1 86 ? 24.959 9.336 -16.059 1.00 62.41 86 ASN A C 1
ATOM 713 O O . ASN A 1 86 ? 25.424 8.362 -16.648 1.00 62.41 86 ASN A O 1
ATOM 717 N N . TYR A 1 87 ? 23.660 9.435 -15.757 1.00 63.97 87 TYR A N 1
ATOM 718 C CA . TYR A 1 87 ? 22.674 8.372 -15.967 1.00 63.97 87 TYR A CA 1
ATOM 719 C C . TYR A 1 87 ? 21.420 8.920 -16.672 1.00 63.97 87 TYR A C 1
ATOM 721 O O . TYR A 1 87 ? 20.377 9.130 -16.042 1.00 63.97 87 TYR A O 1
ATOM 729 N N . PRO A 1 88 ? 21.502 9.209 -17.984 1.00 68.38 88 PRO A N 1
ATOM 730 C CA . PRO A 1 88 ? 20.396 9.809 -18.716 1.00 68.38 88 PRO A CA 1
ATOM 731 C C . PRO A 1 88 ? 19.216 8.843 -18.853 1.00 68.38 88 PRO A C 1
ATOM 733 O O . PRO A 1 88 ? 19.376 7.636 -19.039 1.00 68.38 88 PRO A O 1
ATOM 736 N N . LYS A 1 89 ? 18.003 9.405 -18.822 1.00 73.00 89 LYS A N 1
ATOM 737 C CA . LYS A 1 89 ? 16.754 8.672 -19.055 1.00 73.00 89 LYS A CA 1
ATOM 738 C C . LYS A 1 89 ? 16.786 7.965 -20.430 1.00 73.00 89 LYS A C 1
ATOM 740 O O . LYS A 1 89 ? 17.066 8.643 -21.420 1.00 73.00 89 LYS A O 1
ATOM 745 N N . PRO A 1 90 ? 16.382 6.682 -20.537 1.00 74.62 90 PRO A N 1
ATOM 746 C CA . PRO A 1 90 ? 16.284 5.993 -21.812 1.00 74.62 90 PRO A CA 1
ATOM 747 C C . PRO A 1 90 ? 15.139 6.578 -22.643 1.00 74.62 90 PRO A C 1
ATOM 749 O O . PRO A 1 90 ? 14.085 6.966 -22.122 1.00 74.62 90 PRO A O 1
ATOM 752 N N . SER A 1 91 ? 15.339 6.635 -23.951 1.00 80.19 91 SER A N 1
ATOM 753 C CA . SER A 1 91 ? 14.374 7.128 -24.923 1.00 80.19 91 SER A CA 1
ATOM 754 C C . SER A 1 91 ? 13.914 5.994 -25.831 1.00 80.19 91 SER A C 1
ATOM 756 O O . SER A 1 91 ? 14.706 5.162 -26.259 1.00 80.19 91 SER A O 1
ATOM 758 N N . CYS A 1 92 ? 12.614 5.946 -26.105 1.00 84.88 92 CYS A N 1
ATOM 759 C CA . CYS A 1 92 ? 12.033 4.993 -27.039 1.00 84.88 92 CYS A CA 1
ATOM 760 C C . CYS A 1 92 ? 11.804 5.689 -28.381 1.00 84.88 92 CYS A C 1
ATOM 762 O O . CYS A 1 92 ? 11.126 6.718 -28.431 1.00 84.88 92 CYS A O 1
ATOM 764 N N . GLN A 1 93 ? 12.353 5.136 -29.461 1.00 85.75 93 GLN A N 1
ATOM 765 C CA . GLN A 1 93 ? 12.295 5.737 -30.793 1.00 85.75 93 GLN A CA 1
ATOM 766 C C . GLN A 1 93 ? 12.019 4.699 -31.883 1.00 85.75 93 GLN A C 1
ATOM 768 O O . GLN A 1 93 ? 12.423 3.545 -31.782 1.00 85.75 93 GLN A O 1
ATOM 773 N N . GLN A 1 94 ? 11.296 5.108 -32.928 1.00 86.81 94 GLN A N 1
ATOM 774 C CA . GLN A 1 94 ? 10.999 4.249 -34.072 1.00 86.81 94 GLN A CA 1
ATOM 775 C C . GLN A 1 94 ? 12.088 4.409 -35.138 1.00 86.81 94 GLN A C 1
ATOM 777 O O . GLN A 1 94 ? 12.275 5.496 -35.681 1.00 86.81 94 GLN A O 1
ATOM 782 N N . VAL A 1 95 ? 12.779 3.321 -35.465 1.00 85.69 95 VAL A N 1
ATOM 783 C CA . VAL A 1 95 ? 13.868 3.279 -36.444 1.00 85.69 95 VAL A CA 1
ATOM 784 C C . VAL A 1 95 ? 13.593 2.151 -37.433 1.00 85.69 95 VAL A C 1
ATOM 786 O O . VAL A 1 95 ? 13.537 0.982 -37.062 1.00 85.69 95 VAL A O 1
ATOM 789 N N . GLY A 1 96 ? 13.388 2.495 -38.708 1.00 80.31 96 GLY A N 1
ATOM 790 C CA . GLY A 1 96 ? 13.237 1.502 -39.781 1.00 80.31 96 GLY A CA 1
ATOM 791 C C . GLY A 1 96 ? 12.051 0.541 -39.618 1.00 80.31 96 GLY A C 1
ATOM 792 O O . GLY A 1 96 ? 12.134 -0.600 -40.053 1.00 80.31 96 GLY A O 1
ATOM 793 N N . GLY A 1 97 ? 10.963 0.978 -38.973 1.00 81.88 97 GLY A N 1
ATOM 794 C CA . GLY A 1 97 ? 9.789 0.138 -38.693 1.00 81.88 97 GLY A CA 1
ATOM 795 C C . GLY A 1 97 ? 9.868 -0.659 -37.385 1.00 81.88 97 GLY A C 1
ATOM 796 O O . GLY A 1 97 ? 8.856 -1.218 -36.971 1.00 81.88 97 GLY A O 1
ATOM 797 N N . SER A 1 98 ? 11.015 -0.642 -36.706 1.00 78.56 98 SER A N 1
ATOM 798 C CA . SER A 1 98 ? 11.216 -1.230 -35.379 1.00 78.56 98 SER A CA 1
ATOM 799 C C . SER A 1 98 ? 11.226 -0.151 -34.297 1.00 78.56 98 SER A C 1
ATOM 801 O O . SER A 1 98 ? 11.515 1.011 -34.577 1.00 78.56 98 SER A O 1
ATOM 803 N N . TYR A 1 99 ? 10.936 -0.527 -33.054 1.00 81.69 99 TYR A N 1
ATOM 804 C CA . TYR A 1 99 ? 11.115 0.340 -31.889 1.00 81.69 99 TYR A CA 1
ATOM 805 C C . TYR A 1 99 ? 12.425 -0.010 -31.185 1.00 81.69 99 TYR A C 1
ATOM 807 O O . TYR A 1 99 ? 12.716 -1.182 -30.955 1.00 81.69 99 TYR A O 1
ATOM 815 N N . VAL A 1 100 ? 13.224 1.009 -30.886 1.00 76.69 100 VAL A N 1
ATOM 816 C CA . VAL A 1 100 ? 14.551 0.889 -30.283 1.00 76.69 100 VAL A CA 1
ATOM 817 C C . VAL A 1 100 ? 14.580 1.719 -29.009 1.00 76.69 100 VAL A C 1
ATOM 819 O O . VAL A 1 100 ? 14.199 2.893 -29.013 1.00 76.69 100 VAL A O 1
ATOM 822 N N . LEU A 1 101 ? 15.034 1.095 -27.924 1.00 77.69 101 LEU A N 1
ATOM 823 C CA . LEU A 1 101 ? 15.372 1.788 -26.692 1.00 77.69 101 LEU A CA 1
ATOM 824 C C . LEU A 1 101 ? 16.815 2.290 -26.790 1.00 77.69 101 LEU A C 1
ATOM 826 O O . LEU A 1 101 ? 17.727 1.503 -27.031 1.00 77.69 101 LEU A O 1
ATOM 830 N N . ASP A 1 102 ? 17.009 3.586 -26.596 1.00 73.19 102 ASP A N 1
ATOM 831 C CA . ASP A 1 102 ? 18.309 4.249 -26.637 1.00 73.19 102 ASP A CA 1
ATOM 832 C C . ASP A 1 102 ? 18.607 4.900 -25.284 1.00 73.19 102 ASP A C 1
ATOM 834 O O . ASP A 1 102 ? 17.802 5.682 -24.771 1.00 73.19 102 ASP A O 1
ATOM 838 N N . GLY A 1 103 ? 19.745 4.560 -24.686 1.00 68.31 103 GLY A N 1
ATOM 839 C CA . GLY A 1 103 ? 20.158 5.049 -23.375 1.00 68.31 103 GLY A CA 1
ATOM 840 C C . GLY A 1 103 ? 21.152 4.124 -22.680 1.00 68.31 103 GLY A C 1
ATOM 841 O O . GLY A 1 103 ? 21.445 3.022 -23.143 1.00 68.31 103 GLY A O 1
ATOM 842 N N . VAL A 1 104 ? 21.668 4.578 -21.539 1.00 62.88 104 VAL A N 1
ATOM 843 C CA . VAL A 1 104 ? 22.556 3.770 -20.698 1.00 62.88 104 VAL A CA 1
ATOM 844 C C . VAL A 1 104 ? 21.696 2.854 -19.829 1.00 62.88 104 VAL A C 1
ATOM 846 O O . VAL A 1 104 ? 20.997 3.312 -18.928 1.00 62.88 104 VAL A O 1
ATOM 849 N N . ILE A 1 105 ? 21.740 1.556 -20.125 1.00 60.25 105 ILE A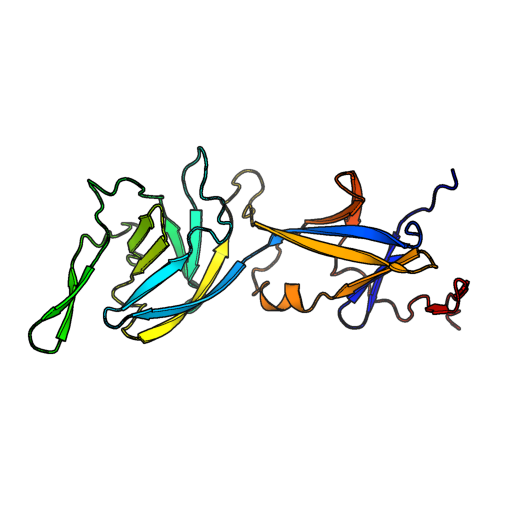 N 1
ATOM 850 C CA . ILE A 1 105 ? 21.115 0.493 -19.332 1.00 60.25 105 ILE A CA 1
ATOM 851 C C . ILE A 1 105 ? 22.195 -0.036 -18.389 1.00 60.25 105 ILE A C 1
ATOM 853 O O . ILE A 1 105 ? 23.231 -0.508 -18.855 1.00 60.25 105 ILE A O 1
ATOM 857 N N . TRP A 1 106 ? 21.989 0.087 -17.079 1.00 57.53 106 TRP A N 1
ATOM 858 C CA . TRP A 1 106 ? 22.968 -0.356 -16.088 1.00 57.53 106 TRP A CA 1
ATOM 859 C C . TRP A 1 106 ? 22.669 -1.763 -15.570 1.00 57.53 106 TRP A C 1
ATOM 861 O O . TRP A 1 106 ? 21.503 -2.121 -15.381 1.00 57.53 106 TRP A O 1
ATOM 871 N N . ASP A 1 107 ? 23.744 -2.522 -15.347 1.00 52.97 107 ASP A N 1
ATOM 872 C CA . ASP A 1 107 ? 23.765 -3.898 -14.850 1.00 52.97 107 ASP A CA 1
ATOM 873 C C . ASP A 1 107 ? 24.238 -3.937 -13.397 1.00 52.97 107 ASP A C 1
ATOM 875 O O . ASP A 1 107 ? 25.373 -3.559 -13.100 1.00 52.97 107 ASP A O 1
ATOM 879 N N . ALA A 1 108 ? 23.368 -4.382 -12.488 1.00 48.66 108 ALA A N 1
ATOM 880 C CA . ALA A 1 108 ? 23.770 -4.673 -11.122 1.00 48.66 108 ALA A CA 1
ATOM 881 C C . ALA A 1 108 ? 24.596 -5.965 -11.129 1.00 48.66 108 ALA A C 1
ATOM 883 O O . ALA A 1 108 ? 24.083 -7.051 -11.374 1.00 48.66 108 ALA A O 1
ATOM 884 N N . GLY A 1 109 ? 25.900 -5.836 -10.878 1.00 44.00 109 GLY A N 1
ATOM 885 C CA . GLY A 1 109 ? 26.886 -6.916 -11.004 1.00 44.00 109 GLY A CA 1
ATOM 886 C C . GLY A 1 109 ? 26.789 -8.065 -9.988 1.00 44.00 109 GLY A C 1
ATOM 887 O O . GLY A 1 109 ? 27.810 -8.691 -9.716 1.00 44.00 109 GLY A O 1
ATOM 888 N N . ASP A 1 110 ? 25.619 -8.350 -9.411 1.00 46.88 110 ASP A N 1
ATOM 889 C CA . ASP A 1 110 ? 25.411 -9.502 -8.519 1.00 46.88 110 ASP A CA 1
ATOM 890 C C . ASP A 1 110 ? 25.070 -10.808 -9.255 1.00 46.88 110 ASP A C 1
ATOM 892 O O . ASP A 1 110 ? 24.962 -11.867 -8.636 1.00 46.88 110 ASP A O 1
ATOM 896 N N . GLY A 1 111 ? 24.957 -10.754 -10.587 1.00 41.47 111 GLY A N 1
ATOM 897 C CA . GLY A 1 111 ? 24.778 -11.929 -11.436 1.00 41.47 111 GLY A CA 1
ATOM 898 C C . GLY A 1 111 ? 23.338 -12.435 -11.549 1.00 41.47 111 GLY A C 1
ATOM 899 O O . GLY A 1 111 ? 23.144 -13.536 -12.063 1.00 41.47 111 GLY A O 1
ATOM 900 N N . THR A 1 112 ? 22.333 -11.663 -11.115 1.00 44.84 112 THR A N 1
ATOM 901 C CA . THR A 1 112 ? 20.912 -12.071 -11.181 1.00 44.84 112 THR A CA 1
ATOM 902 C C . THR A 1 112 ? 20.072 -11.367 -12.259 1.00 44.84 112 THR A C 1
ATOM 904 O O . THR A 1 112 ? 18.912 -11.728 -12.469 1.00 44.84 112 THR A O 1
ATOM 907 N N . GLY A 1 113 ? 20.670 -10.451 -13.031 1.00 49.28 113 GLY A N 1
ATOM 908 C CA . GLY A 1 113 ? 20.050 -9.790 -14.187 1.00 49.28 113 GLY A CA 1
ATOM 909 C C . GLY A 1 113 ? 19.706 -8.317 -13.941 1.00 49.28 113 GLY A C 1
ATOM 910 O O . GLY A 1 113 ? 19.307 -7.913 -12.853 1.00 49.28 113 GLY A O 1
ATOM 911 N N . SER A 1 114 ? 19.891 -7.496 -14.972 1.00 52.03 114 SER A N 1
ATOM 912 C CA . SER A 1 114 ? 19.890 -6.034 -14.883 1.00 52.03 114 SER A CA 1
ATOM 913 C C . SER A 1 114 ? 18.500 -5.412 -15.018 1.00 52.03 114 SER A C 1
ATOM 915 O O . SER A 1 114 ? 17.948 -5.354 -16.121 1.00 52.03 114 SER A O 1
ATOM 917 N N . ILE A 1 115 ? 17.953 -4.839 -13.943 1.00 57.56 115 ILE A N 1
ATOM 918 C CA . ILE A 1 115 ? 16.888 -3.829 -14.062 1.00 57.56 115 ILE A CA 1
ATOM 919 C C . ILE A 1 115 ? 17.544 -2.450 -14.121 1.00 57.56 115 ILE A C 1
ATOM 921 O O . ILE A 1 115 ? 18.244 -2.045 -13.200 1.00 57.56 115 ILE A O 1
ATOM 925 N N . SER A 1 116 ? 17.264 -1.687 -15.174 1.00 60.25 116 SER A N 1
ATOM 926 C CA . SER A 1 116 ? 17.557 -0.255 -15.200 1.00 60.25 116 SER A CA 1
ATOM 927 C C . SER A 1 116 ? 16.396 0.526 -14.605 1.00 60.25 116 SER A C 1
ATOM 929 O O . SER A 1 116 ? 15.270 0.443 -15.099 1.00 60.25 116 SER A O 1
ATOM 931 N N . PHE A 1 117 ? 16.684 1.292 -13.552 1.00 63.78 117 PHE A N 1
ATOM 932 C CA . PHE A 1 117 ? 15.714 2.100 -12.821 1.00 63.78 117 PHE A CA 1
ATOM 933 C C . PHE A 1 117 ? 16.181 3.552 -12.749 1.00 63.78 117 PHE A C 1
ATOM 935 O O . PHE A 1 117 ? 17.229 3.843 -12.177 1.00 63.78 117 PHE A O 1
ATOM 942 N N . ILE A 1 118 ? 15.410 4.471 -13.328 1.00 67.88 118 ILE A N 1
ATOM 943 C CA . ILE A 1 118 ? 15.769 5.893 -13.382 1.00 67.88 118 ILE A CA 1
ATOM 944 C C . ILE A 1 118 ? 14.641 6.722 -12.784 1.00 67.88 118 ILE A C 1
ATOM 946 O O . ILE A 1 118 ? 13.499 6.672 -13.248 1.00 67.88 118 ILE A O 1
ATOM 950 N N . VAL A 1 119 ? 14.969 7.499 -11.752 1.00 63.12 119 VAL A N 1
ATOM 951 C CA . VAL A 1 119 ? 14.033 8.410 -11.089 1.00 63.12 119 VAL A CA 1
ATOM 952 C C . VAL A 1 119 ? 14.278 9.821 -11.588 1.00 63.12 119 VAL A C 1
ATOM 954 O O . VAL A 1 119 ? 15.376 10.359 -11.481 1.00 63.12 119 VAL A O 1
ATOM 957 N N . THR A 1 120 ? 13.230 10.447 -12.107 1.00 66.44 120 THR A N 1
ATOM 958 C CA . THR A 1 120 ? 13.227 11.863 -12.464 1.00 66.44 120 THR A CA 1
ATOM 959 C C . THR A 1 120 ? 12.290 12.639 -11.533 1.00 66.44 120 THR A C 1
ATOM 961 O O . THR A 1 120 ? 11.443 12.048 -10.852 1.00 66.44 120 THR A O 1
ATOM 964 N N . PRO A 1 121 ? 12.353 13.983 -11.536 1.00 68.19 121 PRO A N 1
ATOM 965 C CA . PRO A 1 121 ? 11.380 14.823 -10.835 1.00 68.19 121 PRO A CA 1
ATOM 966 C C . PRO A 1 121 ? 9.920 14.648 -11.282 1.00 68.19 121 PRO A C 1
ATOM 968 O O . PRO A 1 121 ? 9.030 15.218 -10.657 1.00 68.19 121 PRO A O 1
ATOM 971 N N . GLU A 1 122 ? 9.649 13.871 -12.333 1.00 70.75 122 GLU A N 1
ATOM 972 C CA . GLU A 1 122 ? 8.307 13.673 -12.896 1.00 70.75 122 GLU A CA 1
ATOM 973 C C . GLU A 1 122 ? 7.821 12.223 -12.802 1.00 70.75 122 GLU A C 1
ATOM 975 O O . GLU A 1 122 ? 6.617 11.965 -12.772 1.00 70.75 122 GLU A O 1
ATOM 980 N N . ALA A 1 123 ? 8.738 11.257 -12.847 1.00 75.50 123 ALA A N 1
ATOM 981 C CA . ALA A 1 123 ? 8.389 9.858 -13.021 1.00 75.50 123 ALA A CA 1
ATOM 982 C C . ALA A 1 123 ? 9.520 8.923 -12.601 1.00 75.50 123 ALA A C 1
ATOM 984 O O . ALA A 1 123 ? 10.672 9.315 -12.444 1.00 75.50 123 ALA A O 1
ATOM 985 N N . ILE A 1 124 ? 9.162 7.655 -12.483 1.00 75.31 124 ILE A N 1
ATOM 986 C CA . ILE A 1 124 ? 10.075 6.534 -12.336 1.00 75.31 124 ILE A CA 1
ATOM 987 C C . ILE A 1 124 ? 10.015 5.719 -13.626 1.00 75.31 124 ILE A C 1
ATOM 989 O O . ILE A 1 124 ? 8.922 5.441 -14.127 1.00 75.31 124 ILE A O 1
ATOM 993 N N . TYR A 1 125 ? 11.172 5.331 -14.149 1.00 78.50 125 TYR A N 1
ATOM 994 C CA . TYR A 1 125 ? 11.305 4.528 -15.359 1.00 78.50 125 TYR A CA 1
ATOM 995 C C . TYR A 1 125 ? 11.958 3.188 -15.032 1.00 78.50 125 TYR A C 1
ATOM 997 O O . TYR A 1 125 ? 12.987 3.182 -14.361 1.00 78.50 125 TYR A O 1
ATOM 1005 N N . LEU A 1 126 ? 11.380 2.080 -15.506 1.00 78.81 126 LEU A N 1
ATOM 1006 C CA . LEU A 1 126 ? 11.933 0.729 -15.345 1.00 78.81 126 LEU A CA 1
ATOM 1007 C C . LEU A 1 126 ? 12.087 0.038 -16.690 1.00 78.81 126 LEU A C 1
ATOM 1009 O O . LEU A 1 126 ? 11.188 0.104 -17.530 1.00 78.81 126 LEU A O 1
ATOM 1013 N N . TYR A 1 127 ? 13.190 -0.678 -16.844 1.00 77.19 127 TYR A N 1
ATOM 1014 C CA . TYR A 1 127 ? 13.476 -1.515 -17.997 1.00 77.19 127 TYR A CA 1
ATOM 1015 C C . TYR A 1 127 ? 14.235 -2.766 -17.559 1.00 77.19 127 TYR A C 1
ATOM 1017 O O . TYR A 1 127 ? 15.128 -2.682 -16.719 1.00 77.19 127 TYR A O 1
ATOM 1025 N N . HIS A 1 128 ? 13.908 -3.913 -18.152 1.00 75.44 128 HIS A N 1
ATOM 1026 C CA . HIS A 1 128 ? 14.683 -5.140 -18.010 1.00 75.44 128 HIS A CA 1
ATOM 1027 C C . HIS A 1 128 ? 14.697 -5.866 -19.356 1.00 75.44 128 HIS A C 1
ATOM 1029 O O . HIS A 1 128 ? 13.626 -6.267 -19.821 1.00 75.44 128 HIS A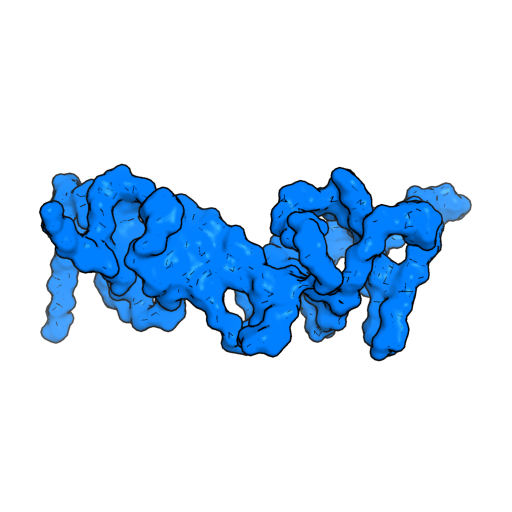 O 1
ATOM 1035 N N . PRO A 1 129 ? 15.874 -6.111 -19.956 1.00 69.38 129 PRO A N 1
ATOM 1036 C CA . PRO A 1 129 ? 15.985 -6.569 -21.342 1.00 69.38 129 PRO A CA 1
ATOM 1037 C C . PRO A 1 129 ? 15.352 -7.942 -21.602 1.00 69.38 129 PRO A C 1
ATOM 1039 O O . PRO A 1 129 ? 14.992 -8.253 -22.732 1.00 69.38 129 PRO A O 1
ATOM 1042 N N . GLN A 1 130 ? 15.219 -8.777 -20.570 1.00 71.75 130 GLN A N 1
ATOM 1043 C CA . GLN A 1 130 ? 14.660 -10.128 -20.705 1.00 71.75 130 GLN A CA 1
ATOM 1044 C C . GLN A 1 130 ? 13.242 -10.265 -20.141 1.00 71.75 130 GLN A C 1
ATOM 1046 O O . GLN A 1 130 ? 12.503 -11.153 -20.554 1.00 71.75 130 GLN A O 1
ATOM 1051 N N . LEU A 1 131 ? 12.854 -9.399 -19.201 1.00 72.94 131 LEU A N 1
ATOM 1052 C CA . LEU A 1 131 ? 11.655 -9.612 -18.382 1.00 72.94 131 LEU A CA 1
ATOM 1053 C C . LEU A 1 131 ? 10.525 -8.668 -18.769 1.00 72.94 131 LEU A C 1
ATOM 1055 O O . LEU A 1 131 ? 9.368 -9.069 -18.719 1.00 72.94 131 LEU A O 1
ATOM 1059 N N . ILE A 1 132 ? 10.854 -7.443 -19.182 1.00 79.81 132 ILE A N 1
ATOM 1060 C CA . ILE A 1 132 ? 9.865 -6.453 -19.587 1.00 79.81 132 ILE A CA 1
ATOM 1061 C C . ILE A 1 132 ? 9.856 -6.409 -21.111 1.00 79.81 132 ILE A C 1
ATOM 1063 O O . ILE A 1 132 ? 10.710 -5.791 -21.742 1.00 79.81 132 ILE A O 1
ATOM 1067 N N . GLN A 1 133 ? 8.898 -7.118 -21.698 1.00 86.00 133 GLN A N 1
ATOM 1068 C CA . GLN A 1 133 ? 8.711 -7.161 -23.142 1.00 86.00 133 GLN A CA 1
ATOM 1069 C C . GLN A 1 133 ? 7.881 -5.952 -23.612 1.00 86.00 133 GLN A C 1
ATOM 1071 O O . GLN A 1 133 ? 7.150 -5.339 -22.829 1.00 86.00 133 GLN A O 1
ATOM 1076 N N . PRO A 1 134 ? 7.948 -5.578 -24.897 1.00 89.62 134 PRO A N 1
ATOM 1077 C CA . PRO A 1 134 ? 7.059 -4.563 -25.444 1.00 89.62 134 PRO A CA 1
ATOM 1078 C C . PRO A 1 134 ? 5.588 -4.873 -25.154 1.00 89.62 134 PRO A C 1
ATOM 1080 O O . PRO A 1 134 ? 5.117 -5.983 -25.411 1.00 89.62 134 PRO A O 1
ATOM 1083 N N . TYR A 1 135 ? 4.864 -3.883 -24.629 1.00 90.62 135 TYR A N 1
ATOM 1084 C CA . TYR A 1 135 ? 3.441 -3.973 -24.273 1.00 90.62 135 TYR A CA 1
ATOM 1085 C C . TYR A 1 135 ? 3.065 -5.016 -23.212 1.00 90.62 135 TYR A C 1
ATOM 1087 O O . TYR A 1 135 ? 1.873 -5.226 -22.969 1.00 90.62 135 TYR A O 1
ATOM 1095 N N . SER A 1 136 ? 4.027 -5.668 -22.554 1.00 89.38 136 SER A N 1
ATOM 1096 C CA . SER A 1 136 ? 3.695 -6.616 -21.497 1.00 89.38 136 SER A CA 1
ATOM 1097 C C . SER A 1 136 ? 3.197 -5.897 -20.245 1.00 89.38 136 SER A C 1
ATOM 1099 O O . SER A 1 136 ? 3.604 -4.782 -19.898 1.00 89.38 136 SER A O 1
ATOM 1101 N N . THR A 1 137 ? 2.255 -6.546 -19.569 1.00 87.44 137 THR A N 1
ATOM 1102 C CA . THR A 1 137 ? 1.693 -6.082 -18.306 1.00 87.44 137 THR A CA 1
ATOM 1103 C C . THR A 1 137 ? 2.396 -6.788 -17.157 1.00 87.44 137 THR A C 1
ATOM 1105 O O . THR A 1 137 ? 2.493 -8.011 -17.167 1.00 87.44 137 THR A O 1
ATOM 1108 N N . HIS A 1 138 ? 2.824 -6.012 -16.163 1.00 79.69 138 HIS A N 1
ATOM 1109 C CA . HIS A 1 138 ? 3.544 -6.493 -14.992 1.00 79.69 138 HIS A CA 1
ATOM 1110 C C . HIS A 1 138 ? 2.905 -5.996 -13.700 1.00 79.69 138 HIS A C 1
ATOM 1112 O O . HIS A 1 138 ? 2.373 -4.884 -13.641 1.00 79.69 138 HIS A O 1
ATOM 1118 N N . THR A 1 139 ? 2.994 -6.787 -12.637 1.00 76.19 139 THR A N 1
ATOM 1119 C CA . THR A 1 139 ? 2.647 -6.368 -11.279 1.00 76.19 139 THR A CA 1
ATOM 1120 C C . THR A 1 139 ? 3.910 -6.085 -10.479 1.00 76.19 139 THR A C 1
ATOM 1122 O O . THR A 1 139 ? 4.676 -6.991 -10.161 1.00 76.19 139 THR A O 1
ATOM 1125 N N . VAL A 1 140 ? 4.096 -4.820 -10.113 1.00 72.50 140 VAL A N 1
ATOM 1126 C CA . VAL A 1 140 ? 5.234 -4.350 -9.315 1.00 72.50 140 VAL A CA 1
ATOM 1127 C C . VAL A 1 140 ? 4.834 -4.270 -7.844 1.00 72.50 140 VAL A C 1
ATOM 1129 O O . VAL A 1 140 ? 3.745 -3.772 -7.529 1.00 72.50 140 VAL A O 1
ATOM 1132 N N . TYR A 1 141 ? 5.710 -4.755 -6.960 1.00 69.31 141 TYR A N 1
ATOM 1133 C CA . TYR A 1 141 ? 5.544 -4.747 -5.507 1.00 69.31 141 TYR A CA 1
ATOM 1134 C C . TYR 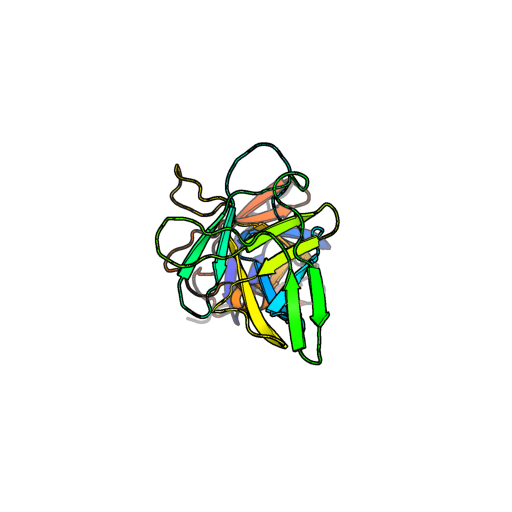A 1 141 ? 6.618 -3.852 -4.881 1.00 69.31 141 TYR A C 1
ATOM 1136 O O . TYR A 1 141 ? 7.807 -4.013 -5.151 1.00 69.31 141 TYR A O 1
ATOM 1144 N N . TRP A 1 142 ? 6.197 -2.913 -4.033 1.00 65.00 142 TRP A N 1
ATOM 1145 C CA . TRP A 1 142 ? 7.098 -2.008 -3.319 1.00 65.00 142 TRP A CA 1
ATOM 1146 C C . TRP A 1 142 ? 7.191 -2.374 -1.854 1.00 65.00 142 TRP A C 1
ATOM 1148 O O . TRP A 1 142 ? 6.200 -2.281 -1.116 1.00 65.00 142 TRP A O 1
ATOM 1158 N N . TYR A 1 143 ? 8.408 -2.705 -1.454 1.00 59.00 143 TYR A N 1
ATOM 1159 C CA . TYR A 1 143 ? 8.813 -2.837 -0.070 1.00 59.00 143 TYR A CA 1
ATOM 1160 C C . TYR A 1 143 ? 9.478 -1.523 0.365 1.00 59.00 143 TYR A C 1
ATOM 1162 O O . TYR A 1 143 ? 9.799 -0.667 -0.460 1.00 59.00 143 TYR A O 1
ATOM 1170 N N . GLY A 1 144 ? 9.566 -1.301 1.674 1.00 56.00 144 GLY A N 1
ATOM 1171 C CA . GLY A 1 144 ? 10.361 -0.191 2.203 1.00 56.00 144 GLY A CA 1
ATOM 1172 C C . GLY A 1 144 ? 11.858 -0.466 2.128 1.00 56.00 144 GLY A C 1
ATOM 1173 O O . GLY A 1 144 ? 12.277 -1.432 1.503 1.00 56.00 144 GLY A O 1
ATOM 1174 N N . GLU A 1 145 ? 12.657 0.339 2.821 1.00 55.09 145 GLU A N 1
ATOM 1175 C CA . GLU A 1 145 ? 14.063 0.023 3.114 1.00 55.09 145 GLU A CA 1
ATOM 1176 C C . GLU A 1 145 ? 14.135 -1.189 4.053 1.00 55.09 145 GLU A C 1
ATOM 1178 O O . GLU A 1 145 ? 13.322 -1.296 4.974 1.00 55.09 145 GLU A O 1
ATOM 1183 N N . TRP A 1 146 ? 15.072 -2.109 3.842 1.00 59.00 146 TRP A N 1
ATOM 1184 C CA . TRP A 1 146 ? 15.326 -3.177 4.803 1.00 59.00 146 TRP A CA 1
ATOM 1185 C C . TRP A 1 146 ? 15.941 -2.598 6.086 1.00 59.00 146 TRP A C 1
ATOM 1187 O O . TRP A 1 146 ? 17.018 -2.015 6.069 1.00 59.00 146 TRP A O 1
ATOM 1197 N N . ASP A 1 147 ? 15.251 -2.746 7.212 1.00 59.91 147 ASP A N 1
ATOM 1198 C CA . ASP A 1 147 ? 15.772 -2.412 8.533 1.00 59.91 147 ASP A CA 1
ATOM 1199 C C . ASP A 1 147 ? 16.579 -3.600 9.063 1.00 59.91 147 ASP A C 1
ATOM 1201 O O . ASP A 1 147 ? 16.023 -4.531 9.656 1.00 59.91 147 ASP A O 1
ATOM 1205 N N . ASP A 1 148 ? 17.899 -3.541 8.873 1.00 59.19 148 ASP A N 1
ATOM 1206 C CA . ASP A 1 148 ? 18.859 -4.541 9.360 1.00 59.19 148 ASP A CA 1
ATOM 1207 C C . ASP A 1 148 ? 18.746 -4.805 10.868 1.00 59.19 148 ASP A C 1
ATOM 1209 O O . ASP A 1 148 ? 19.026 -5.912 11.331 1.00 59.19 148 ASP A O 1
ATOM 1213 N N . SER A 1 149 ? 18.317 -3.811 11.654 1.00 57.22 149 SER A N 1
ATOM 1214 C CA . SER A 1 149 ? 18.230 -3.937 13.113 1.00 57.22 149 SER A CA 1
ATOM 1215 C C . SER A 1 149 ? 17.023 -4.762 13.546 1.00 57.22 149 SER A C 1
ATOM 1217 O O . SER A 1 149 ? 17.064 -5.440 14.573 1.00 57.22 149 SER A O 1
ATOM 1219 N N . ASN A 1 150 ? 15.937 -4.693 12.776 1.00 57.53 150 ASN A N 1
ATOM 1220 C CA . ASN A 1 150 ? 14.683 -5.377 13.080 1.00 57.53 150 ASN A CA 1
ATOM 1221 C C . ASN A 1 150 ? 14.412 -6.574 12.155 1.00 57.53 150 ASN A C 1
ATOM 1223 O O . ASN A 1 150 ? 13.451 -7.307 12.395 1.00 57.53 150 ASN A O 1
ATOM 1227 N N . GLY A 1 151 ? 15.240 -6.780 11.125 1.00 58.38 151 GLY A N 1
ATOM 1228 C CA . GLY A 1 151 ? 15.071 -7.829 10.121 1.00 58.38 151 GLY A CA 1
ATOM 1229 C C . GLY A 1 151 ? 13.743 -7.710 9.369 1.00 58.38 151 GLY A C 1
ATOM 1230 O O . GLY A 1 151 ? 13.089 -8.721 9.110 1.00 58.38 151 GLY A O 1
ATOM 1231 N N . ILE A 1 152 ? 13.287 -6.479 9.110 1.00 57.00 152 ILE A N 1
ATOM 1232 C CA . ILE A 1 152 ? 12.004 -6.196 8.453 1.00 57.00 152 ILE A CA 1
ATOM 1233 C C . ILE A 1 152 ? 12.151 -5.084 7.421 1.00 57.00 152 ILE A C 1
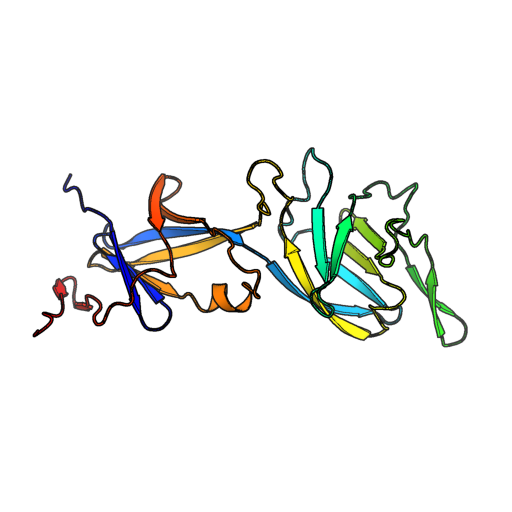ATOM 1235 O O . ILE A 1 152 ? 12.900 -4.140 7.617 1.00 57.00 152 ILE A O 1
ATOM 1239 N N . TYR A 1 153 ? 11.341 -5.116 6.369 1.00 56.94 153 TYR A N 1
ATOM 1240 C CA . TYR A 1 153 ? 11.184 -3.964 5.485 1.00 56.94 153 TYR A CA 1
ATOM 1241 C C . TYR A 1 153 ? 10.371 -2.848 6.164 1.00 56.94 153 TYR A C 1
ATOM 1243 O O . TYR A 1 153 ? 9.267 -3.086 6.664 1.00 56.94 153 TYR A O 1
ATOM 1251 N N . THR A 1 154 ? 10.870 -1.612 6.113 1.00 54.84 154 THR A N 1
ATOM 1252 C CA . THR A 1 154 ? 10.213 -0.359 6.528 1.00 54.84 154 THR A CA 1
ATOM 1253 C C . THR A 1 154 ? 9.086 0.009 5.557 1.00 54.84 154 THR A C 1
ATOM 1255 O O . THR A 1 154 ? 9.075 1.049 4.910 1.00 54.84 154 THR A O 1
ATOM 1258 N N . GLY A 1 155 ? 8.126 -0.895 5.358 1.00 57.69 155 GLY A N 1
ATOM 1259 C CA . GLY A 1 155 ? 7.057 -0.700 4.381 1.00 57.69 155 GLY A CA 1
ATOM 1260 C C . GLY A 1 155 ? 6.241 0.573 4.629 1.00 57.69 155 GLY A C 1
ATOM 1261 O O . GLY A 1 155 ? 6.298 1.206 5.684 1.00 57.69 155 GLY A O 1
ATOM 1262 N N . ASN A 1 156 ? 5.418 0.930 3.649 1.00 63.34 156 ASN A N 1
ATOM 1263 C CA . ASN A 1 156 ? 4.610 2.142 3.710 1.00 63.34 156 ASN A CA 1
ATOM 1264 C C . ASN A 1 156 ? 3.603 2.099 4.870 1.00 63.34 156 ASN A C 1
ATOM 1266 O O . ASN A 1 156 ? 3.244 1.036 5.381 1.00 63.34 156 ASN A O 1
ATOM 1270 N N . THR A 1 157 ? 3.095 3.269 5.262 1.00 72.00 157 THR A N 1
ATOM 1271 C CA . THR A 1 157 ? 1.959 3.346 6.189 1.00 72.00 157 THR A CA 1
ATOM 1272 C C . THR A 1 157 ? 0.670 3.523 5.406 1.00 72.00 157 THR A C 1
ATOM 1274 O O . THR A 1 157 ? 0.483 4.521 4.709 1.00 72.00 157 THR A O 1
ATOM 1277 N N . ARG A 1 158 ? -0.249 2.565 5.531 1.00 77.25 158 ARG A N 1
ATOM 1278 C CA . ARG A 1 158 ? -1.599 2.693 4.981 1.00 77.25 158 ARG A CA 1
ATOM 1279 C C . ARG A 1 158 ? -2.552 3.192 6.054 1.00 77.25 158 ARG A C 1
ATOM 1281 O O . ARG A 1 158 ? -2.669 2.579 7.109 1.00 77.25 158 ARG A O 1
ATOM 1288 N N . ILE A 1 159 ? -3.277 4.266 5.747 1.00 84.06 159 ILE A N 1
ATOM 1289 C CA . ILE A 1 159 ? -4.248 4.876 6.660 1.00 84.06 159 ILE A CA 1
ATOM 1290 C C . ILE A 1 159 ? -5.668 4.629 6.151 1.00 84.06 159 ILE A C 1
ATOM 1292 O O . ILE A 1 159 ? -5.981 4.902 4.994 1.00 84.06 159 ILE A O 1
ATOM 1296 N N . THR A 1 160 ? -6.547 4.137 7.022 1.00 88.62 160 THR A N 1
ATOM 1297 C CA . THR A 1 160 ? -7.987 4.007 6.762 1.00 88.62 160 THR A CA 1
ATOM 1298 C C . THR A 1 160 ? -8.777 4.770 7.810 1.00 88.62 160 THR A C 1
ATOM 1300 O O . THR A 1 160 ? -8.599 4.554 9.004 1.00 88.62 160 THR A O 1
ATOM 1303 N N . LYS A 1 161 ? -9.670 5.660 7.374 1.00 91.56 161 LYS A N 1
ATOM 1304 C CA . LYS A 1 161 ? -10.565 6.384 8.282 1.00 91.56 161 LYS A CA 1
ATOM 1305 C C . LYS A 1 161 ? -11.762 5.517 8.653 1.00 91.56 161 LYS A C 1
ATOM 1307 O O . LYS A 1 161 ? -12.338 4.851 7.795 1.00 91.56 161 LYS A O 1
ATOM 1312 N N . LEU A 1 162 ? -12.147 5.567 9.919 1.00 92.75 162 LEU A N 1
ATOM 1313 C CA . LEU A 1 162 ? -13.321 4.910 10.478 1.00 92.75 162 LEU A CA 1
ATOM 1314 C C . LEU A 1 162 ? -14.147 5.944 11.243 1.00 92.75 162 LEU A C 1
ATOM 1316 O O . LEU A 1 162 ? -13.597 6.889 11.800 1.00 92.75 162 LEU A O 1
ATOM 1320 N N . LYS A 1 163 ? -15.460 5.740 11.324 1.00 93.75 163 LYS A N 1
ATOM 1321 C CA . LYS A 1 163 ? -16.327 6.506 12.221 1.00 93.75 163 LYS A CA 1
ATOM 1322 C C . LYS A 1 163 ? -17.051 5.541 13.150 1.00 93.75 163 LYS A C 1
ATOM 1324 O O . LYS A 1 163 ? -17.664 4.582 12.675 1.00 93.75 163 LYS A O 1
ATOM 1329 N N . ALA A 1 164 ? -16.954 5.780 14.454 1.00 93.31 164 ALA A N 1
ATOM 1330 C CA . ALA A 1 164 ? -17.738 5.044 15.433 1.00 93.31 164 ALA A CA 1
ATOM 1331 C C . ALA A 1 164 ? -19.212 5.441 15.306 1.00 93.31 164 ALA A C 1
ATOM 1333 O O . ALA A 1 164 ? -19.538 6.617 15.145 1.00 93.31 164 ALA A O 1
ATOM 1334 N N . ASN A 1 165 ? -20.112 4.463 15.374 1.00 93.50 165 ASN A N 1
ATOM 1335 C CA . ASN A 1 165 ? -21.543 4.754 15.421 1.00 93.50 165 ASN A CA 1
ATOM 1336 C C . ASN A 1 165 ? -21.958 5.318 16.792 1.00 93.50 165 ASN A C 1
ATOM 1338 O O . ASN A 1 165 ? -21.154 5.402 17.723 1.00 93.50 165 ASN A O 1
ATOM 1342 N N . SER A 1 166 ? -23.242 5.640 16.941 1.00 94.00 166 SER A N 1
ATOM 1343 C CA . SER A 1 166 ? -23.830 6.167 18.178 1.00 94.00 166 SER A CA 1
ATOM 1344 C C . SER A 1 166 ? -23.657 5.270 19.412 1.00 94.00 166 SER A C 1
ATOM 1346 O O . SER A 1 166 ? -23.896 5.719 20.525 1.00 94.00 166 SER A O 1
ATOM 1348 N N . CYS A 1 167 ? -23.268 4.005 19.230 1.00 91.50 167 CYS A N 1
ATOM 1349 C CA . CYS A 1 167 ? -23.005 3.055 20.309 1.00 91.50 167 CYS A CA 1
ATOM 1350 C C . CYS A 1 167 ? -21.507 2.794 20.535 1.00 91.50 167 CYS A C 1
ATOM 1352 O O . CYS A 1 167 ? -21.166 1.849 21.243 1.00 91.50 167 CYS A O 1
ATOM 1354 N N . GLY A 1 168 ? -20.613 3.561 19.903 1.00 91.69 168 GLY A N 1
ATOM 1355 C CA . GLY A 1 168 ? -19.169 3.380 20.060 1.00 91.69 168 GLY A CA 1
ATOM 1356 C C . GLY A 1 168 ? -18.603 2.159 19.331 1.00 91.69 168 GLY A C 1
ATOM 1357 O O . GLY A 1 168 ? -17.567 1.636 19.728 1.00 91.69 168 GLY A O 1
ATOM 1358 N N . ILE A 1 169 ? -19.275 1.671 18.281 1.00 91.88 169 ILE A N 1
ATOM 1359 C CA . ILE A 1 169 ? -18.815 0.515 17.496 1.00 91.88 169 ILE A CA 1
ATOM 1360 C C . ILE A 1 169 ? -18.290 0.995 16.145 1.00 91.88 169 ILE A C 1
ATOM 1362 O O . ILE A 1 169 ? -18.970 1.743 15.436 1.00 91.88 169 ILE A O 1
ATOM 1366 N N . ALA A 1 170 ? -17.113 0.506 15.757 1.00 93.50 170 ALA A N 1
ATOM 1367 C CA . ALA A 1 170 ? -16.552 0.684 14.422 1.00 93.50 170 ALA A CA 1
ATOM 1368 C C . ALA A 1 170 ? -16.126 -0.664 13.829 1.00 93.50 170 ALA A C 1
ATOM 1370 O O . ALA A 1 170 ? -15.871 -1.632 14.547 1.00 93.50 170 ALA A O 1
ATOM 1371 N N . ARG A 1 171 ? -16.044 -0.724 12.497 1.00 92.38 171 ARG A N 1
ATOM 1372 C CA . ARG A 1 171 ? -15.576 -1.911 11.774 1.00 92.38 171 ARG A CA 1
ATOM 1373 C C . ARG A 1 171 ? -14.576 -1.531 10.694 1.00 92.38 171 ARG A C 1
ATOM 1375 O O . ARG A 1 171 ? -14.836 -0.618 9.914 1.00 92.38 171 ARG A O 1
ATOM 1382 N N . LEU A 1 172 ? -13.484 -2.275 10.612 1.00 91.19 172 LEU A N 1
ATOM 1383 C CA . LEU A 1 172 ? -12.490 -2.185 9.551 1.00 91.19 172 LEU A CA 1
ATOM 1384 C C . LEU A 1 172 ? -12.679 -3.357 8.591 1.00 91.19 172 LEU A C 1
ATOM 1386 O O . LEU A 1 172 ? -12.681 -4.505 9.021 1.00 91.19 172 LEU A O 1
ATOM 1390 N N . ASN A 1 173 ? -12.821 -3.082 7.297 1.00 88.62 173 ASN A N 1
ATOM 1391 C CA . ASN A 1 173 ? -12.825 -4.130 6.278 1.00 88.62 173 ASN A CA 1
ATOM 1392 C C . ASN A 1 173 ? -11.386 -4.531 5.942 1.00 88.62 173 ASN A C 1
ATOM 1394 O O . ASN A 1 173 ? -10.618 -3.664 5.538 1.00 88.62 173 ASN A O 1
ATOM 1398 N N . LEU A 1 174 ? -11.041 -5.814 6.070 1.00 80.81 174 LEU A N 1
ATOM 1399 C CA . LEU A 1 174 ? -9.696 -6.317 5.778 1.00 80.81 174 LEU A CA 1
ATOM 1400 C C . LEU A 1 174 ? -9.466 -6.600 4.285 1.00 80.81 174 LEU A C 1
ATOM 1402 O O . LEU A 1 174 ? -8.320 -6.650 3.843 1.00 80.81 174 LEU A O 1
ATOM 1406 N N . ALA A 1 175 ? -10.525 -6.718 3.476 1.00 77.06 175 ALA A N 1
ATOM 1407 C CA . ALA A 1 175 ? -10.408 -7.053 2.053 1.00 77.06 175 ALA A CA 1
ATOM 1408 C C . ALA A 1 175 ? -9.476 -6.118 1.245 1.00 77.06 175 ALA A C 1
ATOM 1410 O O . ALA A 1 175 ? -8.700 -6.621 0.430 1.00 77.06 175 ALA A O 1
ATOM 1411 N N . PRO A 1 176 ? -9.476 -4.782 1.455 1.00 67.31 176 PRO A N 1
ATOM 1412 C CA . PRO A 1 176 ? -8.540 -3.889 0.774 1.00 67.31 176 PRO A CA 1
ATOM 1413 C C . PRO A 1 176 ? -7.069 -4.123 1.138 1.00 67.31 176 PRO A C 1
ATOM 1415 O O . PRO A 1 176 ? -6.206 -3.656 0.401 1.00 67.31 176 PRO A O 1
ATOM 1418 N N . PHE A 1 177 ? -6.793 -4.790 2.260 1.00 66.81 177 PHE A N 1
ATOM 1419 C CA . PHE A 1 177 ? -5.452 -5.045 2.785 1.00 66.81 177 PHE A CA 1
ATOM 1420 C C . PHE A 1 177 ? -4.938 -6.442 2.418 1.00 66.81 177 PHE A C 1
ATOM 1422 O O . PHE A 1 177 ? -3.746 -6.622 2.203 1.00 66.81 177 PHE A O 1
ATOM 1429 N N . GLN A 1 178 ? -5.837 -7.420 2.278 1.00 60.16 178 GLN A N 1
ATOM 1430 C CA . GLN A 1 178 ? -5.485 -8.787 1.880 1.00 60.16 178 GLN A CA 1
ATOM 1431 C C . GLN A 1 178 ? -5.115 -8.923 0.399 1.00 60.16 178 GLN A C 1
ATOM 1433 O O . GLN A 1 178 ? -4.306 -9.772 0.056 1.00 60.16 178 GLN A O 1
ATOM 1438 N N . LYS A 1 179 ? -5.652 -8.074 -0.491 1.00 51.59 179 LYS A N 1
ATOM 1439 C CA . LYS A 1 179 ? -5.311 -8.109 -1.930 1.00 51.59 179 LYS A CA 1
ATOM 1440 C C . LYS A 1 179 ? -3.868 -7.697 -2.251 1.00 51.59 179 LYS A C 1
ATOM 1442 O O . LYS A 1 179 ? -3.428 -7.898 -3.375 1.00 51.59 179 LYS A O 1
ATOM 1447 N N . THR A 1 180 ? -3.158 -7.102 -1.299 1.00 51.00 180 THR A N 1
ATOM 1448 C CA . THR A 1 180 ? -1.814 -6.531 -1.490 1.00 51.00 180 THR A CA 1
ATOM 1449 C C . THR A 1 180 ? -0.770 -7.139 -0.555 1.00 51.00 180 THR A C 1
ATOM 1451 O O . THR A 1 180 ? 0.414 -6.858 -0.695 1.00 51.00 180 THR A O 1
ATOM 1454 N N . ALA A 1 181 ? -1.198 -7.987 0.382 1.00 46.28 181 ALA A N 1
ATOM 1455 C CA . ALA A 1 181 ? -0.344 -8.745 1.289 1.00 46.28 181 ALA A CA 1
ATOM 1456 C C . ALA A 1 181 ? 0.032 -10.089 0.655 1.00 46.28 181 ALA A C 1
ATOM 1458 O O . ALA A 1 181 ? -0.236 -11.139 1.231 1.00 46.28 181 ALA A O 1
ATOM 1459 N N . TYR A 1 182 ? 0.553 -10.070 -0.576 1.00 43.53 182 TYR A N 1
ATOM 1460 C CA . TYR A 1 182 ? 0.979 -11.320 -1.187 1.00 43.53 182 TYR A CA 1
ATOM 1461 C C . TYR A 1 182 ? 2.107 -11.914 -0.342 1.00 43.53 182 TYR A C 1
ATOM 1463 O O . TYR A 1 182 ? 3.076 -11.221 -0.035 1.00 43.53 182 TYR A O 1
ATOM 1471 N N . ASP A 1 183 ? 1.887 -13.167 0.053 1.00 43.41 183 ASP A N 1
ATOM 1472 C CA . ASP A 1 183 ? 2.716 -14.031 0.884 1.00 43.41 183 ASP A CA 1
ATOM 1473 C C . ASP A 1 183 ? 4.197 -13.638 0.930 1.00 43.41 183 ASP A C 1
ATOM 1475 O O . ASP A 1 183 ? 4.963 -13.900 0.007 1.00 43.41 183 ASP A O 1
ATOM 1479 N N . PHE A 1 184 ? 4.607 -13.080 2.068 1.00 40.84 184 PHE A N 1
ATOM 1480 C CA . PHE A 1 184 ? 5.907 -13.402 2.638 1.00 40.84 184 PHE A CA 1
ATOM 1481 C C . PHE A 1 184 ? 5.656 -13.935 4.051 1.00 40.84 184 PHE A C 1
ATOM 1483 O O . PHE A 1 184 ? 4.912 -13.305 4.816 1.00 40.84 184 PHE A O 1
ATOM 1490 N N . PRO A 1 185 ? 6.200 -15.111 4.399 1.00 34.00 185 PRO A N 1
ATOM 1491 C CA . PRO A 1 185 ? 5.875 -15.783 5.642 1.00 34.00 185 PRO A CA 1
ATOM 1492 C C . PRO A 1 185 ? 6.401 -14.926 6.798 1.00 34.00 185 PRO A C 1
ATOM 1494 O O . PRO A 1 185 ? 7.590 -14.637 6.863 1.00 34.00 185 PRO A O 1
ATOM 1497 N N . ASN A 1 186 ? 5.521 -14.535 7.721 1.00 41.50 186 ASN A N 1
ATOM 1498 C CA . ASN A 1 186 ? 5.848 -13.890 9.004 1.00 41.50 186 ASN A CA 1
ATOM 1499 C C . ASN A 1 186 ? 6.154 -12.378 9.018 1.00 41.50 186 ASN A C 1
ATOM 1501 O O . ASN A 1 186 ? 7.039 -11.944 9.755 1.00 41.50 186 ASN A O 1
ATOM 1505 N N . THR A 1 187 ? 5.402 -11.528 8.315 1.00 46.62 187 THR A N 1
ATOM 1506 C CA . THR A 1 187 ? 5.549 -10.074 8.519 1.00 46.62 187 THR A CA 1
ATOM 1507 C C . THR A 1 187 ? 4.687 -9.555 9.675 1.00 46.62 187 THR A C 1
ATOM 1509 O O . THR A 1 187 ? 3.456 -9.600 9.678 1.00 46.62 187 THR A O 1
ATOM 1512 N N . ASN A 1 188 ? 5.387 -9.040 10.686 1.00 52.47 188 ASN A N 1
ATOM 1513 C CA . ASN A 1 188 ? 4.893 -8.330 11.862 1.00 52.47 188 ASN A CA 1
ATOM 1514 C C . ASN A 1 188 ? 4.209 -6.998 11.489 1.00 52.47 188 ASN A C 1
ATOM 1516 O O . ASN A 1 188 ? 4.688 -5.929 11.875 1.00 52.47 188 ASN A O 1
ATOM 1520 N N . TYR A 1 189 ? 3.109 -7.022 10.727 1.00 61.56 189 TYR A N 1
ATOM 1521 C CA . TYR A 1 189 ? 2.321 -5.812 10.490 1.00 61.56 189 TYR A CA 1
ATOM 1522 C C . TYR A 1 189 ? 1.897 -5.225 11.835 1.00 61.56 189 TYR A C 1
ATOM 1524 O O . TYR A 1 189 ? 1.203 -5.883 12.616 1.00 61.56 189 TYR A O 1
ATOM 1532 N N . ARG A 1 190 ? 2.290 -3.978 12.104 1.00 73.94 190 ARG A N 1
ATOM 1533 C CA . ARG A 1 190 ? 1.805 -3.260 13.282 1.00 73.94 190 ARG A CA 1
ATOM 1534 C C . ARG A 1 190 ? 0.564 -2.494 12.871 1.00 73.94 190 ARG A C 1
ATOM 1536 O O . ARG A 1 190 ? 0.620 -1.613 12.013 1.00 73.94 190 ARG A O 1
ATOM 1543 N N . TRP A 1 191 ? -0.558 -2.882 13.461 1.00 84.19 191 TRP A N 1
ATOM 1544 C CA . TRP A 1 191 ? -1.817 -2.187 13.275 1.00 84.19 191 TRP A CA 1
ATOM 1545 C C . TRP A 1 191 ? -2.105 -1.344 14.492 1.00 84.19 191 TRP A C 1
ATOM 1547 O O . TRP A 1 191 ? -2.112 -1.853 15.612 1.00 84.19 191 TRP A O 1
ATOM 1557 N N . THR A 1 192 ? -2.397 -0.075 14.257 1.00 88.38 192 THR A N 1
ATOM 1558 C CA . THR A 1 192 ? -2.646 0.887 15.319 1.00 88.38 192 THR A CA 1
ATOM 1559 C C . THR A 1 192 ? -3.939 1.632 15.030 1.00 88.38 192 THR A C 1
ATOM 1561 O O . THR A 1 192 ? -4.128 2.197 13.953 1.00 88.38 192 THR A O 1
ATOM 1564 N N . LEU A 1 193 ? -4.848 1.647 16.000 1.00 91.12 193 LEU A N 1
ATOM 1565 C CA . LEU A 1 193 ? -5.999 2.540 16.002 1.00 91.12 193 LEU A CA 1
ATOM 1566 C C . LEU A 1 193 ? -5.583 3.867 16.647 1.00 91.12 193 LEU A C 1
ATOM 1568 O O . LEU A 1 193 ? -4.978 3.879 17.721 1.00 91.12 193 LEU A O 1
ATOM 1572 N N . LYS A 1 194 ? -5.931 4.986 16.013 1.00 91.56 194 LYS A N 1
ATOM 1573 C CA . LYS A 1 194 ? -5.660 6.346 16.484 1.00 91.56 194 LYS A CA 1
ATOM 1574 C C . LYS A 1 194 ? -6.917 7.208 16.509 1.00 91.56 194 LYS A C 1
ATOM 1576 O O . LYS A 1 194 ? -7.799 7.064 15.660 1.00 91.56 194 LYS A O 1
ATOM 1581 N N . GLN A 1 195 ? -6.950 8.154 17.442 1.00 91.06 195 GLN A N 1
ATOM 1582 C CA . GLN A 1 195 ? -7.896 9.267 17.482 1.00 91.06 195 GLN A CA 1
ATOM 1583 C C . GLN A 1 195 ? -7.108 10.559 17.246 1.00 91.06 195 GLN A C 1
ATOM 1585 O O . GLN A 1 195 ? -6.278 10.946 18.067 1.00 91.06 195 GLN A O 1
ATOM 1590 N N . GLY A 1 196 ? -7.315 11.206 16.097 1.00 86.62 196 GLY A N 1
ATOM 1591 C CA . GLY A 1 196 ? -6.384 12.241 15.640 1.00 86.62 196 GLY A CA 1
ATOM 1592 C C . GLY A 1 196 ? -4.987 11.646 15.426 1.00 86.62 196 GLY A C 1
ATOM 1593 O O . GLY A 1 196 ? -4.844 10.724 14.624 1.00 86.62 196 GLY A O 1
ATOM 1594 N N . GLU A 1 197 ? -3.994 12.153 16.159 1.00 86.88 197 GLU A N 1
ATOM 1595 C CA . GLU A 1 197 ? -2.610 11.644 16.166 1.00 86.88 197 GLU A CA 1
ATOM 1596 C C . GLU A 1 197 ? -2.298 10.771 17.395 1.00 86.88 197 GLU A C 1
ATOM 1598 O O . GLU A 1 197 ? -1.237 10.152 17.483 1.00 86.88 197 GLU A O 1
ATOM 1603 N N . THR A 1 198 ? -3.228 10.681 18.349 1.00 88.44 198 THR A N 1
ATOM 1604 C CA . THR A 1 198 ? -3.043 9.916 19.581 1.00 88.44 198 THR A CA 1
ATOM 1605 C C . THR A 1 198 ? -3.299 8.436 19.334 1.00 88.44 198 THR A C 1
ATOM 1607 O O . THR A 1 198 ? -4.360 8.053 18.833 1.00 88.44 198 THR A O 1
ATOM 1610 N N . LYS A 1 199 ? -2.342 7.590 19.733 1.00 90.06 199 LYS A N 1
ATOM 1611 C CA . LYS A 1 199 ? -2.520 6.137 19.752 1.00 90.06 199 LYS A CA 1
ATOM 1612 C C . LYS A 1 199 ? -3.597 5.749 20.762 1.00 90.06 199 LYS A C 1
ATOM 1614 O O . LYS A 1 199 ? -3.479 6.066 21.940 1.00 90.06 199 LYS A O 1
ATOM 1619 N N . VAL A 1 200 ? -4.599 5.023 20.279 1.00 89.69 200 VAL A N 1
ATOM 1620 C CA . VAL A 1 200 ? -5.636 4.392 21.098 1.00 89.69 200 VAL A CA 1
ATOM 1621 C C . VAL A 1 200 ? -5.170 2.999 21.507 1.00 89.69 200 VAL A C 1
ATOM 1623 O O . VAL A 1 200 ? -5.056 2.708 22.691 1.00 89.69 200 VAL A O 1
ATOM 1626 N N . MET A 1 201 ? -4.841 2.150 20.529 1.00 88.88 201 MET A N 1
ATOM 1627 C CA . MET A 1 201 ? -4.377 0.786 20.783 1.00 88.88 201 MET A CA 1
ATOM 1628 C C . MET A 1 201 ? -3.633 0.194 19.587 1.00 88.88 201 MET A C 1
ATOM 1630 O O . MET A 1 201 ? -3.859 0.610 18.450 1.00 88.88 201 MET A O 1
ATOM 1634 N N . ASP A 1 202 ? -2.815 -0.822 19.853 1.00 87.38 202 ASP A N 1
ATOM 1635 C CA . ASP A 1 202 ? -2.268 -1.716 18.833 1.00 87.38 202 ASP A CA 1
ATOM 1636 C C . ASP A 1 202 ? -3.117 -2.994 18.756 1.00 87.38 202 ASP A C 1
ATOM 1638 O O . ASP A 1 202 ? -3.688 -3.427 19.760 1.00 87.38 202 ASP A O 1
ATOM 1642 N N . PHE A 1 203 ? -3.239 -3.596 17.572 1.00 84.19 203 PHE A N 1
ATOM 1643 C CA . PHE A 1 203 ? -4.039 -4.805 17.377 1.00 84.19 203 PHE A CA 1
ATOM 1644 C C . PHE A 1 203 ? -3.466 -5.739 16.310 1.00 84.19 203 PHE A C 1
ATOM 1646 O O . PHE A 1 203 ? -2.578 -5.374 15.546 1.00 84.19 203 PHE A O 1
ATOM 1653 N N . ASN A 1 204 ? -3.983 -6.968 16.260 1.00 80.19 204 ASN A N 1
ATOM 1654 C CA . ASN A 1 204 ? -3.645 -7.944 15.230 1.00 80.19 204 ASN A CA 1
ATOM 1655 C C . ASN A 1 204 ? -4.930 -8.384 14.500 1.00 80.19 204 ASN A C 1
ATOM 1657 O O . ASN A 1 204 ? -5.833 -8.933 15.142 1.00 80.19 204 ASN A O 1
ATOM 1661 N N . PRO A 1 205 ? -5.053 -8.162 13.179 1.00 77.12 205 PRO A N 1
ATOM 1662 C CA . PRO A 1 205 ? -6.212 -8.602 12.401 1.00 77.12 205 PRO A CA 1
ATOM 1663 C C . PRO A 1 205 ? -6.284 -10.125 12.220 1.00 77.12 205 PRO A C 1
ATOM 1665 O O . PRO A 1 205 ? -7.302 -10.614 11.750 1.00 77.12 205 PRO A O 1
ATOM 1668 N N . ASN A 1 206 ? -5.246 -10.867 12.614 1.00 72.56 206 ASN A N 1
ATOM 1669 C CA . ASN A 1 206 ? -5.239 -12.331 12.688 1.00 72.56 206 ASN A CA 1
ATOM 1670 C C . ASN A 1 206 ? -5.639 -12.846 14.086 1.00 72.56 206 ASN A C 1
ATOM 1672 O O . ASN A 1 206 ? -5.365 -13.993 14.430 1.00 72.56 206 ASN A O 1
ATOM 1676 N N . SER A 1 207 ? -6.235 -11.988 14.920 1.00 70.44 207 SER A N 1
ATOM 1677 C CA . SER A 1 207 ? -6.766 -12.359 16.237 1.00 70.44 207 SER A CA 1
ATOM 1678 C C . SER A 1 207 ? -7.916 -13.373 16.148 1.00 70.44 207 SER A C 1
ATOM 1680 O O . SER A 1 207 ? -8.432 -13.677 15.069 1.00 70.44 207 SER A O 1
ATOM 1682 N N . SER A 1 208 ? -8.315 -13.908 17.308 1.00 74.75 208 SER A N 1
ATOM 1683 C CA . SER A 1 208 ? -9.402 -14.880 17.441 1.00 74.75 208 SER A CA 1
ATOM 1684 C C . SER A 1 208 ? -10.676 -14.429 16.720 1.00 74.75 208 SER A C 1
ATOM 1686 O O . SER A 1 208 ? -11.127 -13.286 16.852 1.00 74.75 208 SER A O 1
ATOM 1688 N N . GLN A 1 209 ? -11.273 -15.356 15.969 1.00 83.31 209 GLN A N 1
ATOM 1689 C CA . GLN A 1 209 ? -12.578 -15.138 15.354 1.00 83.31 209 GLN A CA 1
ATOM 1690 C C . GLN A 1 209 ? -13.657 -15.007 16.436 1.00 83.31 209 GLN A C 1
ATOM 1692 O O . GLN A 1 209 ? -13.605 -15.689 17.460 1.00 83.31 209 GLN A O 1
ATOM 1697 N N . ILE A 1 210 ? -14.657 -14.162 16.188 1.00 83.44 210 ILE A N 1
ATOM 1698 C CA . ILE A 1 210 ? -15.823 -14.001 17.063 1.00 83.44 210 ILE A CA 1
ATOM 1699 C C . ILE A 1 210 ? -17.085 -14.531 16.396 1.00 83.44 210 ILE A C 1
ATOM 1701 O O . ILE A 1 210 ? -17.358 -14.277 15.223 1.00 83.44 210 ILE A O 1
ATOM 1705 N N . ASN A 1 211 ? -17.913 -15.219 17.180 1.00 81.38 211 ASN A N 1
ATOM 1706 C CA . ASN A 1 211 ? -19.181 -15.758 16.689 1.00 81.38 211 ASN A CA 1
ATOM 1707 C C . ASN A 1 211 ? -20.270 -14.676 16.594 1.00 81.38 211 ASN A C 1
ATOM 1709 O O . ASN A 1 211 ? -21.181 -14.766 15.765 1.00 81.38 211 ASN A O 1
ATOM 1713 N N . TYR A 1 212 ? -20.158 -13.604 17.380 1.00 81.81 212 TYR A N 1
ATOM 1714 C CA . TYR A 1 212 ? -21.141 -12.528 17.443 1.00 81.81 212 TYR A CA 1
ATOM 1715 C C . TYR A 1 212 ? -20.486 -11.146 17.409 1.00 81.81 212 TYR A C 1
ATOM 1717 O O . TYR A 1 212 ? -19.324 -10.983 17.758 1.00 81.81 212 TYR A O 1
ATOM 1725 N N . THR A 1 213 ? -21.249 -10.141 16.983 1.00 83.50 213 THR A N 1
ATOM 1726 C CA . THR A 1 213 ? -20.832 -8.731 16.962 1.00 83.50 213 THR A CA 1
ATOM 1727 C C . THR A 1 213 ? -21.918 -7.897 17.634 1.00 83.50 213 THR A C 1
ATOM 1729 O O . THR A 1 213 ? -23.087 -8.090 17.280 1.00 83.50 213 THR A O 1
ATOM 1732 N N . PRO A 1 214 ? -21.585 -6.967 18.545 1.00 85.62 214 PRO A N 1
ATOM 1733 C CA . PRO A 1 214 ? -22.569 -6.061 19.121 1.00 85.62 214 PRO A CA 1
ATOM 1734 C C . PRO A 1 214 ? -23.329 -5.285 18.043 1.00 85.62 214 PRO A C 1
ATOM 1736 O O . PRO A 1 214 ? -22.766 -4.891 17.017 1.00 85.62 214 PRO A O 1
ATOM 1739 N N . ILE A 1 215 ? -24.619 -5.061 18.277 1.00 87.50 215 ILE A N 1
ATOM 1740 C CA . ILE A 1 215 ? -25.506 -4.361 17.349 1.00 87.50 215 ILE A CA 1
ATOM 1741 C C . ILE A 1 215 ? -25.868 -3.012 17.957 1.00 87.50 215 ILE A C 1
ATOM 1743 O O . ILE A 1 215 ? -26.280 -2.932 19.109 1.00 87.50 215 ILE A O 1
ATOM 1747 N N . CYS A 1 216 ? -25.750 -1.946 17.168 1.00 90.50 216 CYS A N 1
ATOM 1748 C CA . CYS A 1 216 ? -26.272 -0.638 17.540 1.00 90.50 216 CYS A CA 1
ATOM 1749 C C . CYS A 1 216 ? -27.634 -0.426 16.885 1.00 90.50 216 CYS A C 1
ATOM 1751 O O . CYS A 1 216 ? -27.733 -0.409 15.656 1.00 90.50 216 CYS A O 1
ATOM 1753 N N . LYS A 1 217 ? -28.684 -0.242 17.686 1.00 90.81 217 LYS A N 1
ATOM 1754 C CA . LYS A 1 217 ? -30.024 0.081 17.183 1.00 90.81 217 LYS A CA 1
ATOM 1755 C C . LYS A 1 217 ? -30.558 1.290 17.935 1.00 90.81 217 LYS A C 1
ATOM 1757 O O . LYS A 1 217 ? -30.758 1.228 19.142 1.00 90.81 217 LYS A O 1
ATOM 1762 N N . LYS A 1 218 ? -30.796 2.387 17.207 1.00 89.56 218 LYS A N 1
ATOM 1763 C CA . LYS A 1 218 ? -31.301 3.660 17.756 1.00 89.56 218 LYS A CA 1
ATOM 1764 C C . LYS A 1 218 ? -30.491 4.164 18.971 1.00 89.56 218 LYS A C 1
ATOM 1766 O O . LYS A 1 218 ? -31.076 4.565 19.968 1.00 89.56 218 LYS A O 1
ATOM 1771 N N . GLY A 1 219 ? -29.158 4.100 18.913 1.00 87.62 219 GLY A N 1
ATOM 1772 C CA . GLY A 1 219 ? -28.290 4.558 20.011 1.00 87.62 219 GLY A CA 1
ATOM 1773 C C . GLY A 1 219 ? -28.132 3.583 21.180 1.00 87.62 219 GLY A C 1
ATOM 1774 O O . GLY A 1 219 ? -27.391 3.879 22.108 1.00 87.62 219 GLY A O 1
ATOM 1775 N N . VAL A 1 220 ? -28.774 2.414 21.134 1.00 88.12 220 VAL A N 1
ATOM 1776 C CA . VAL A 1 220 ? -28.655 1.388 22.176 1.00 88.12 220 VAL A CA 1
ATOM 1777 C C . VAL A 1 220 ? -27.774 0.242 21.677 1.00 88.12 220 VAL A C 1
ATOM 1779 O O . VAL A 1 220 ? -28.010 -0.298 20.589 1.00 88.12 220 VAL A O 1
ATOM 1782 N N . LYS A 1 221 ? -26.747 -0.106 22.467 1.00 88.06 221 LYS A N 1
ATOM 1783 C CA . LYS A 1 221 ? -25.859 -1.256 22.235 1.00 88.06 221 LYS A CA 1
ATOM 1784 C C . LYS A 1 221 ? -26.557 -2.530 22.711 1.00 88.06 221 LYS A C 1
ATOM 1786 O O . LYS A 1 221 ? -26.972 -2.614 23.861 1.00 88.06 221 LYS A O 1
ATOM 1791 N N . PHE A 1 222 ? -26.657 -3.517 21.831 1.00 87.12 222 PHE A N 1
ATOM 1792 C CA . PHE A 1 222 ? -27.145 -4.858 22.133 1.00 87.12 222 PHE A CA 1
ATOM 1793 C C . PHE A 1 222 ? -25.981 -5.830 21.996 1.00 87.12 222 PHE A C 1
ATOM 1795 O O . PHE A 1 222 ? -25.412 -5.966 20.910 1.00 87.12 222 PHE A O 1
ATOM 1802 N N . GLU A 1 223 ? -25.627 -6.492 23.091 1.00 83.25 223 GLU A N 1
ATOM 1803 C CA . GLU A 1 223 ? -24.613 -7.542 23.110 1.00 83.25 223 GLU A CA 1
ATOM 1804 C C . GLU A 1 223 ? -25.331 -8.890 22.971 1.00 83.25 223 GLU A C 1
ATOM 1806 O O . GLU A 1 223 ? -26.160 -9.227 23.820 1.00 83.25 223 GLU A O 1
ATOM 1811 N N . PRO A 1 224 ? -25.114 -9.634 21.873 1.00 72.75 224 PRO A N 1
ATOM 1812 C CA . PRO A 1 224 ? -25.708 -10.951 21.711 1.00 72.75 224 PRO A CA 1
ATOM 1813 C C . PRO A 1 224 ? -25.236 -11.856 22.846 1.00 72.75 224 PRO A C 1
ATOM 1815 O O . PRO A 1 224 ? -24.039 -12.092 22.999 1.00 72.75 224 PRO A O 1
ATOM 1818 N N . VAL A 1 225 ? -26.176 -12.360 23.640 1.00 61.41 225 VAL A N 1
ATOM 1819 C CA . VAL A 1 225 ? -25.871 -13.342 24.678 1.00 61.41 225 VAL A CA 1
ATOM 1820 C C . VAL A 1 225 ? -25.506 -14.637 23.962 1.00 61.41 225 VAL A C 1
ATOM 1822 O O . VAL A 1 225 ? -26.327 -15.194 23.230 1.00 61.41 225 VAL A O 1
ATOM 1825 N N . SER A 1 226 ? -24.267 -15.103 24.117 1.00 52.72 226 SER A N 1
ATOM 1826 C CA . SER A 1 226 ? -23.925 -16.457 23.697 1.00 52.72 226 SER A CA 1
ATOM 1827 C C . SER A 1 226 ? -24.662 -17.419 24.621 1.00 52.72 226 SER A C 1
ATOM 1829 O O . SER A 1 226 ? -24.295 -17.548 25.788 1.00 52.72 226 SER A O 1
ATOM 1831 N N . TYR A 1 227 ? -25.705 -18.076 24.121 1.00 43.72 227 TYR A N 1
ATOM 1832 C CA . TYR A 1 227 ? -26.168 -19.304 24.751 1.00 43.72 227 TYR A CA 1
ATOM 1833 C C . TYR A 1 227 ? -25.061 -20.338 24.524 1.00 43.72 227 TYR A C 1
ATOM 1835 O O . TYR A 1 227 ? -24.822 -20.736 23.382 1.00 43.72 227 TYR A O 1
ATOM 1843 N N . GLN A 1 228 ? -24.312 -20.641 25.586 1.00 39.56 228 GLN A N 1
ATOM 1844 C CA . GLN A 1 228 ? -23.519 -21.866 25.663 1.00 39.56 228 GLN A CA 1
ATOM 1845 C C . GLN A 1 228 ? -24.458 -23.051 25.867 1.00 39.56 228 GLN A C 1
ATOM 1847 O O . GLN A 1 228 ? -25.451 -22.879 26.612 1.00 39.56 228 GLN A O 1
#

Secondary structure (DSSP, 8-state):
------EEEEEETTEEEEESPPTT-EEEEEEEEEPEEEEEE--TTS-EEEESTTT-S-SSS---EEEEEGGGTEEEEE-----TTTSPPPEEEEETTEEEEES-----TTSS---EEEE-SSEEEEE-TTTS-TT-EEEEEE---EETTTTEE-PEEEEEEEE--TTS-EEEESHHHHTT----TT----EEEEETTEEEEEE-TTSPB-S---EEETTEEE------

Sequence (228 aa):
MPSYAQSVIGVKDNKVYFNDLIPETEYKVEQTGYIKTRTVTADQCGLIKMSNTDSYPILNSGNYQDLYFKENDYWYYWTNYTDLTNYPKPSCQQVGGSYVLDGVIWDAGDGTGSISFIVTPEAIYLYHPQLIQPYSTHTVYWYGEWDDSNGIYTGNTRITKLKANSCGIARLNLAPFQKTAYDFPNTNYRWTLKQGETKVMDFNPNSSQINYTPICKKGVKFEPVSYQ

Foldseek 3Di:
DDPQLWDFPADDPQKTKIFSADAQAKKKKKWWQAKDKDKFWAAQALKTKFWPVPPAPPDDDDFKWWKDQPPPRDIDIDTADAPCVVFPDWDWDQDPNHIHIDGDFDADPPPPAGWRWYDYPTIIMIHGPPPRHHGDIGMIIGFADQDPVVRGTRGDMDMDMWTQHLRRMTMDRCVVRVVRCPDDPDDPTWMFMGRPNHTPDTDDNPDDYDPDDWDDDPSDTDDDDPPD

pLDDT: mean 70.77, std 17.25, range [31.03, 95.31]

Organism: NCBI:txid3090662

Radius of gyration: 23.05 Å; chains: 1; bounding box: 58×37×72 Å